Protein AF-A0A956TT71-F1 (afdb_monomer_lite)

pLDDT: mean 79.22, std 19.05, range [25.7, 98.44]

Foldseek 3Di:
DVVVVVVVVVVLVVVVVPPPPPPVPDPPPVDDPPPLQQDDEEEAADDDAPDVPVVVQVVVLVVQLVVCLLVVPLPSNLLQADQFAWEAAPLQRDIFTGSVRVSVVSVVVCCQQPPPHQKHFRYKYWYHWYWDDDDQKIKIWTKMWTWIDGPDIFIKIKTKIWMWGQDPVRRIHTRYIYIHIDTPPDDPQLSLCPLLVVLLVLLVVLLVLLVVQVVPDLPRQLVSLLVNLVSQLVSLVSNLVSCVGNADVQLNVLSVVLNVLSVVSNVCSVVRPDDSVNVVVSSVVNNVSSVSSNVSSVVSSVVSVD

Sequence (306 aa):
MAKDICKNLALALSILALSPWISPGPVQAAGDKTENTREPLSINTTEPYSDPKTSGEIVEVLKKMTEAIFEHDLDTLADYIDDHCTAVNARTGRVISGKAGVLDHLRTRYSRYSETGSRPLIGYEIDHPFVNIKDNQAVATYVANARIGGERPYTMSSRITEIFSREKDGQWKSIHYRCNWQDSGSPKGKEASEPLQDALQTLDLMALSLRAVERENRDPRPDVLVVLAGQLKAQQKLLARDLQFGAPESAKESTAGLAVLIDELEKSASSKTLSSEQVRTLTGKIRAALDRIVDNCKAATQSAGR

Structure (mmCIF, N/CA/C/O backbone):
data_AF-A0A956TT71-F1
#
_entry.id   AF-A0A956TT71-F1
#
loop_
_atom_site.group_PDB
_atom_site.id
_atom_site.type_symbol
_atom_site.label_atom_id
_atom_site.label_alt_id
_atom_site.label_comp_id
_atom_site.label_asym_id
_atom_site.label_entity_id
_atom_site.label_seq_id
_atom_site.pdbx_PDB_ins_code
_atom_site.Cartn_x
_atom_site.Cartn_y
_atom_site.Cartn_z
_atom_site.occupancy
_atom_site.B_iso_or_equiv
_atom_site.auth_seq_id
_atom_site.auth_comp_id
_atom_site.auth_asym_id
_atom_site.auth_atom_id
_atom_site.pdbx_PDB_model_num
ATOM 1 N N . MET A 1 1 ? 30.659 -27.404 -14.972 1.00 44.84 1 MET A N 1
ATOM 2 C CA . MET A 1 1 ? 29.449 -26.836 -15.604 1.00 44.84 1 MET A CA 1
ATOM 3 C C . MET A 1 1 ? 28.410 -26.345 -14.588 1.00 44.84 1 MET A C 1
ATOM 5 O O . MET A 1 1 ? 28.106 -25.166 -14.620 1.00 44.84 1 MET A O 1
ATOM 9 N N . ALA A 1 2 ? 27.928 -27.149 -13.626 1.00 32.50 2 ALA A N 1
ATOM 10 C CA . ALA A 1 2 ? 26.989 -26.661 -12.590 1.00 32.50 2 ALA A CA 1
ATOM 11 C C . ALA A 1 2 ? 27.605 -25.666 -11.572 1.00 32.50 2 ALA A C 1
ATOM 13 O O . ALA A 1 2 ? 26.924 -24.764 -11.096 1.00 32.50 2 ALA A O 1
ATOM 14 N N . LYS A 1 3 ? 28.912 -25.771 -11.281 1.00 33.38 3 LYS A N 1
ATOM 15 C CA . LYS A 1 3 ? 29.623 -24.854 -10.363 1.00 33.38 3 LYS A CA 1
ATOM 16 C C . LYS A 1 3 ? 29.862 -23.443 -10.931 1.00 33.38 3 LYS A C 1
ATOM 18 O O . LYS A 1 3 ? 30.073 -22.521 -10.149 1.00 33.38 3 LYS A O 1
ATOM 23 N N . ASP A 1 4 ? 29.775 -23.260 -12.250 1.00 37.03 4 ASP A N 1
ATOM 24 C CA . ASP A 1 4 ? 29.978 -21.955 -12.902 1.00 37.03 4 ASP A CA 1
ATOM 25 C C . ASP A 1 4 ? 28.671 -21.156 -13.031 1.00 37.03 4 ASP A C 1
ATOM 27 O O . ASP A 1 4 ? 28.690 -19.929 -13.094 1.00 37.03 4 ASP A O 1
ATOM 31 N N . ILE A 1 5 ? 27.519 -21.835 -12.983 1.00 38.00 5 ILE A N 1
ATOM 32 C CA . ILE A 1 5 ? 26.194 -21.197 -12.991 1.00 38.00 5 ILE A CA 1
ATOM 33 C C . ILE A 1 5 ? 25.927 -20.515 -11.640 1.00 38.00 5 ILE A C 1
ATOM 35 O O . ILE A 1 5 ? 25.508 -19.361 -11.613 1.00 38.00 5 ILE A O 1
ATOM 39 N N . CYS A 1 6 ? 26.275 -21.157 -10.517 1.00 31.75 6 CYS A N 1
ATOM 40 C CA . CYS A 1 6 ? 26.100 -20.559 -9.186 1.00 31.75 6 CYS A CA 1
ATOM 41 C C . CYS A 1 6 ? 27.022 -19.353 -8.934 1.00 31.75 6 CYS A C 1
ATOM 43 O O . CYS A 1 6 ? 26.623 -18.418 -8.245 1.00 31.75 6 CYS A O 1
ATOM 45 N N . LYS A 1 7 ? 28.227 -19.327 -9.523 1.00 35.94 7 LYS A N 1
ATOM 46 C CA . LYS A 1 7 ? 29.133 -18.167 -9.431 1.00 35.94 7 LYS A CA 1
ATOM 47 C C . LYS A 1 7 ? 28.625 -16.967 -10.235 1.00 35.94 7 LYS A C 1
ATOM 49 O O . LYS A 1 7 ? 28.762 -15.840 -9.778 1.00 35.94 7 LYS A O 1
ATOM 54 N N . ASN A 1 8 ? 27.986 -17.201 -11.382 1.00 36.03 8 ASN A N 1
ATOM 55 C CA . ASN A 1 8 ? 27.414 -16.134 -12.208 1.00 36.03 8 ASN A CA 1
ATOM 56 C C . ASN A 1 8 ? 26.093 -15.579 -11.655 1.00 36.03 8 ASN A C 1
ATOM 58 O O . ASN A 1 8 ? 25.864 -14.375 -11.767 1.00 36.03 8 ASN A O 1
ATOM 62 N N . LEU A 1 9 ? 25.281 -16.418 -10.998 1.00 34.78 9 LEU A N 1
ATOM 63 C CA . LEU A 1 9 ? 24.064 -15.987 -10.301 1.00 34.78 9 LEU A CA 1
ATOM 64 C C . LEU A 1 9 ? 24.394 -15.158 -9.048 1.00 34.78 9 LEU A C 1
ATOM 66 O O . LEU A 1 9 ? 23.772 -14.128 -8.810 1.00 34.78 9 LEU A O 1
ATOM 70 N N . ALA A 1 10 ? 25.418 -15.564 -8.288 1.00 32.94 10 ALA A N 1
ATOM 71 C CA . ALA A 1 10 ? 25.932 -14.790 -7.159 1.00 32.94 10 ALA A CA 1
ATOM 72 C C . ALA A 1 10 ? 26.567 -13.464 -7.612 1.00 32.94 10 ALA A C 1
ATOM 74 O O . ALA A 1 10 ? 26.415 -12.465 -6.919 1.00 32.94 10 ALA A O 1
ATOM 75 N N . LEU A 1 11 ? 27.198 -13.419 -8.795 1.00 32.16 11 LEU A N 1
ATOM 76 C CA . LEU A 1 11 ? 27.730 -12.179 -9.368 1.00 32.16 11 LEU A CA 1
ATOM 77 C C . LEU A 1 11 ? 26.605 -11.223 -9.816 1.00 32.16 11 LEU A C 1
ATOM 79 O O . LEU A 1 11 ? 26.655 -10.037 -9.502 1.00 32.16 11 LEU A O 1
ATOM 83 N N . ALA A 1 12 ? 25.553 -11.734 -10.469 1.00 33.75 12 ALA A N 1
ATOM 84 C CA . ALA A 1 12 ? 24.382 -10.945 -10.875 1.00 33.75 12 ALA A CA 1
ATOM 85 C C . ALA A 1 12 ? 23.580 -10.413 -9.671 1.00 33.75 12 ALA A C 1
ATOM 87 O O . ALA A 1 12 ? 23.142 -9.265 -9.674 1.00 33.75 12 ALA A O 1
ATOM 88 N N . LEU A 1 13 ? 23.449 -11.216 -8.610 1.00 33.22 13 LEU A N 1
ATOM 89 C CA . LEU A 1 13 ? 22.840 -10.791 -7.347 1.00 33.22 13 LEU A CA 1
ATOM 90 C C . LEU A 1 13 ? 23.752 -9.846 -6.550 1.00 33.22 13 LEU A C 1
ATOM 92 O O . LEU A 1 13 ? 23.251 -8.947 -5.885 1.00 33.22 13 LEU A O 1
ATOM 96 N N . SER A 1 14 ? 25.079 -9.974 -6.662 1.00 30.17 14 SER A N 1
ATOM 97 C CA . SER A 1 14 ? 26.020 -9.034 -6.041 1.00 30.17 14 SER A CA 1
ATOM 98 C C . SER A 1 14 ? 26.080 -7.679 -6.749 1.00 30.17 14 SER A C 1
ATOM 100 O O . SER A 1 14 ? 26.333 -6.691 -6.082 1.00 30.17 14 SER A O 1
ATOM 102 N N . ILE A 1 15 ? 25.759 -7.577 -8.044 1.00 34.22 15 ILE A N 1
ATOM 103 C CA . ILE A 1 15 ? 25.597 -6.275 -8.725 1.00 34.22 15 ILE A CA 1
ATOM 104 C C . ILE A 1 15 ? 24.319 -5.560 -8.235 1.00 34.22 15 ILE A C 1
ATOM 106 O O . ILE A 1 15 ? 24.296 -4.336 -8.115 1.00 34.22 15 ILE A O 1
ATOM 110 N N . LEU A 1 16 ? 23.296 -6.319 -7.823 1.00 36.84 16 LEU A N 1
ATOM 111 C CA . LEU A 1 16 ? 22.084 -5.789 -7.182 1.00 36.84 16 LEU A CA 1
ATOM 112 C C . LEU A 1 16 ? 22.241 -5.530 -5.668 1.00 36.84 16 LEU A C 1
ATOM 114 O O . LEU A 1 16 ? 21.478 -4.747 -5.113 1.00 36.84 16 LEU A O 1
ATOM 118 N N . ALA A 1 17 ? 23.232 -6.141 -5.008 1.00 30.48 17 ALA A N 1
ATOM 119 C CA . ALA A 1 17 ? 23.528 -5.954 -3.579 1.00 30.48 17 ALA A CA 1
ATOM 120 C C . ALA A 1 17 ? 24.776 -5.085 -3.294 1.00 30.48 17 ALA A C 1
ATOM 122 O O . ALA A 1 17 ? 25.020 -4.722 -2.148 1.00 30.48 17 ALA A O 1
ATOM 123 N N . LEU A 1 18 ? 25.558 -4.741 -4.323 1.00 25.70 18 LEU A N 1
ATOM 124 C CA . LEU A 1 18 ? 26.738 -3.864 -4.279 1.00 25.70 18 LEU A CA 1
ATOM 125 C C . LEU A 1 18 ? 26.689 -2.796 -5.377 1.00 25.70 18 LEU A C 1
ATOM 127 O O . LEU A 1 18 ? 27.724 -2.289 -5.803 1.00 25.70 18 LEU A O 1
ATOM 131 N N . SER A 1 19 ? 25.490 -2.406 -5.801 1.00 26.16 19 SER A N 1
ATOM 132 C CA . SER A 1 19 ? 25.296 -0.997 -6.107 1.00 26.16 19 SER A CA 1
ATOM 133 C C . SER A 1 19 ? 25.311 -0.300 -4.746 1.00 26.16 19 SER A C 1
ATOM 135 O O . SER A 1 19 ? 24.294 -0.359 -4.046 1.00 26.16 19 SER A O 1
ATOM 137 N N . PRO A 1 20 ? 26.417 0.336 -4.298 1.00 28.95 20 PRO A N 1
ATOM 138 C CA . PRO A 1 20 ? 26.216 1.414 -3.357 1.00 28.95 20 PRO A 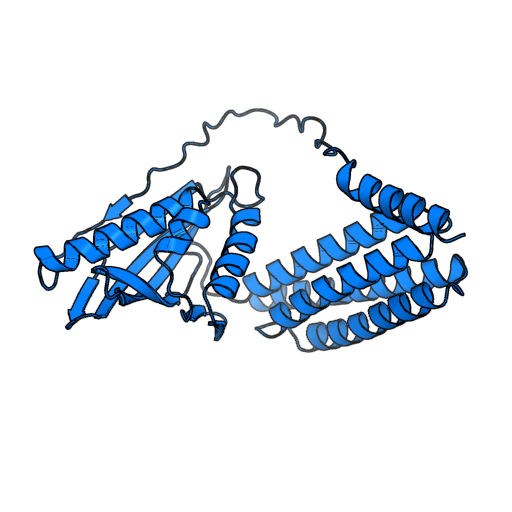CA 1
ATOM 139 C C . PRO A 1 20 ? 25.191 2.306 -4.043 1.00 28.95 20 PRO A C 1
ATOM 141 O O . PRO A 1 20 ? 25.265 2.537 -5.252 1.00 28.95 20 PRO A O 1
ATOM 144 N N . TRP A 1 21 ? 24.207 2.759 -3.284 1.00 34.84 21 TRP A N 1
ATOM 145 C CA . TRP A 1 21 ? 23.985 4.187 -3.213 1.00 34.84 21 TRP A CA 1
ATOM 146 C C . TRP A 1 21 ? 24.897 4.936 -4.194 1.00 34.84 21 TRP A C 1
ATOM 148 O O . TRP A 1 21 ? 26.018 5.325 -3.858 1.00 34.84 21 TRP A O 1
ATOM 158 N N . ILE A 1 22 ? 24.406 5.158 -5.417 1.00 31.33 22 ILE A N 1
ATOM 159 C CA . ILE A 1 22 ? 24.659 6.440 -6.042 1.00 31.33 22 ILE A CA 1
ATOM 160 C C . ILE A 1 22 ? 23.962 7.370 -5.068 1.00 31.33 22 ILE A C 1
ATOM 162 O O . ILE A 1 22 ? 22.773 7.655 -5.181 1.00 31.33 22 ILE A O 1
ATOM 166 N N . SER A 1 23 ? 24.711 7.719 -4.021 1.00 30.19 23 SER A N 1
ATOM 167 C CA . SER A 1 23 ? 24.536 8.949 -3.303 1.00 30.19 23 SER A CA 1
ATOM 168 C C . SER A 1 23 ? 24.331 9.945 -4.432 1.00 30.19 23 SER A C 1
ATOM 170 O O . SER A 1 23 ? 25.219 10.043 -5.294 1.00 30.19 23 SER A O 1
ATOM 172 N N . PRO A 1 24 ? 23.157 10.587 -4.550 1.00 36.16 24 PRO A N 1
ATOM 173 C CA . PRO A 1 24 ? 23.127 11.810 -5.310 1.00 36.16 24 PRO A CA 1
ATOM 174 C C . PRO A 1 24 ? 24.261 12.618 -4.688 1.00 36.16 24 PRO A C 1
ATOM 176 O O . PRO A 1 24 ? 24.195 12.958 -3.505 1.00 36.16 24 PRO A O 1
ATOM 179 N N . GLY A 1 25 ? 25.365 12.785 -5.433 1.00 31.03 25 GLY A N 1
ATOM 180 C CA . GLY A 1 25 ? 26.464 13.641 -5.004 1.00 31.03 25 GLY A CA 1
ATOM 181 C C . GLY A 1 25 ? 25.821 14.921 -4.500 1.00 31.03 25 GLY A C 1
ATOM 182 O O . GLY A 1 25 ? 24.814 15.303 -5.102 1.00 31.03 25 GLY A O 1
ATOM 183 N N . PRO A 1 26 ? 26.296 15.478 -3.370 1.00 32.62 26 PRO A N 1
ATOM 184 C CA . PRO A 1 26 ? 25.540 16.432 -2.575 1.00 32.62 26 PRO A CA 1
ATOM 185 C C . PRO A 1 26 ? 24.845 17.388 -3.524 1.00 32.62 26 PRO A C 1
ATOM 187 O O . PRO A 1 26 ? 25.502 18.180 -4.203 1.00 32.62 26 PRO A O 1
ATOM 190 N N . VAL A 1 27 ? 23.519 17.252 -3.630 1.00 35.81 27 VAL A N 1
ATOM 191 C CA . VAL A 1 27 ? 22.723 18.353 -4.131 1.00 35.81 27 VAL A CA 1
ATOM 192 C C . VAL A 1 27 ? 23.094 19.425 -3.135 1.00 35.81 27 VAL A C 1
ATOM 194 O O . VAL A 1 27 ? 22.790 19.304 -1.947 1.00 35.81 27 VAL A O 1
ATOM 197 N N . GLN A 1 28 ? 23.890 20.394 -3.579 1.00 33.62 28 GLN A N 1
ATOM 198 C CA . GLN A 1 28 ? 23.978 21.657 -2.891 1.00 33.62 28 GLN A CA 1
ATOM 199 C C . GLN A 1 28 ? 22.539 22.157 -2.888 1.00 33.62 28 GLN A C 1
ATOM 201 O O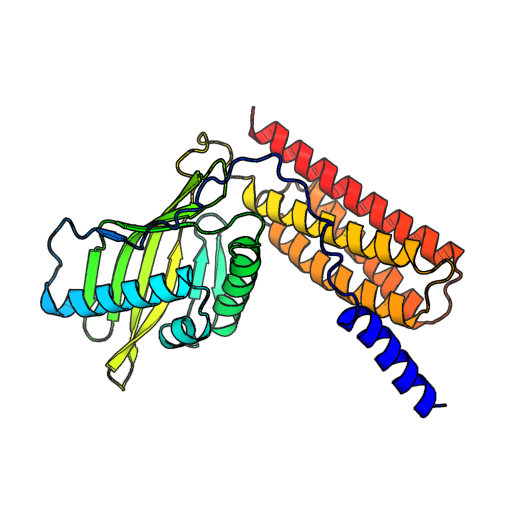 . GLN A 1 28 ? 22.078 22.782 -3.839 1.00 33.62 28 GLN A O 1
ATOM 206 N N . ALA A 1 29 ? 21.813 21.777 -1.837 1.00 41.78 29 ALA A N 1
ATOM 207 C CA . ALA A 1 29 ? 20.703 22.523 -1.319 1.00 41.78 29 ALA A CA 1
ATOM 208 C C . ALA A 1 29 ? 21.314 23.893 -1.057 1.00 41.78 29 ALA A C 1
ATOM 210 O O . ALA A 1 29 ? 22.016 24.109 -0.065 1.00 41.78 29 ALA A O 1
ATOM 211 N N . ALA A 1 30 ? 21.189 24.764 -2.059 1.00 36.62 30 ALA A N 1
ATOM 212 C CA . ALA A 1 30 ? 21.367 26.183 -1.876 1.00 36.62 30 ALA A CA 1
ATOM 213 C C . ALA A 1 30 ? 20.497 26.524 -0.669 1.00 36.62 30 ALA A C 1
ATOM 215 O O . ALA A 1 30 ? 19.308 26.209 -0.653 1.00 36.62 30 ALA A O 1
ATOM 216 N N . GLY A 1 31 ? 21.172 26.966 0.387 1.00 44.31 31 GLY A N 1
ATOM 217 C CA . GLY A 1 31 ? 20.663 26.890 1.739 1.00 44.31 31 GLY A CA 1
ATOM 218 C C . GLY A 1 31 ? 19.310 27.561 1.909 1.00 44.31 31 GLY A C 1
ATOM 219 O O . GLY A 1 31 ? 19.113 28.696 1.499 1.00 44.31 31 GLY A O 1
ATOM 220 N N . ASP A 1 32 ? 18.442 26.869 2.628 1.00 37.31 32 ASP A N 1
ATOM 221 C CA . ASP A 1 32 ? 18.068 27.344 3.948 1.00 37.31 32 ASP A CA 1
ATOM 222 C C . ASP A 1 32 ? 17.857 26.125 4.844 1.00 37.31 32 ASP A C 1
ATOM 224 O O . ASP A 1 32 ? 17.139 25.192 4.486 1.00 37.31 32 ASP A O 1
ATOM 228 N N . LYS A 1 33 ? 18.526 26.090 6.001 1.00 42.66 33 LYS A N 1
ATOM 229 C CA . LYS A 1 33 ? 18.248 25.094 7.041 1.00 42.66 33 LYS A CA 1
ATOM 230 C C . LYS A 1 33 ? 16.902 25.455 7.664 1.00 42.66 33 LYS A C 1
ATOM 232 O O . LYS A 1 33 ? 16.853 26.019 8.751 1.00 42.66 33 LYS A O 1
ATOM 237 N N . THR A 1 34 ? 15.814 25.161 6.965 1.00 47.62 34 THR A N 1
ATOM 238 C CA . THR A 1 34 ? 14.520 25.030 7.621 1.00 47.62 34 THR A CA 1
ATOM 239 C C . THR A 1 34 ? 14.616 23.772 8.467 1.00 47.62 34 THR A C 1
ATOM 241 O O . THR A 1 34 ? 14.725 22.655 7.965 1.00 47.62 34 THR A O 1
ATOM 244 N N . GLU A 1 35 ? 14.721 23.980 9.775 1.00 52.00 35 GLU A N 1
ATOM 245 C CA . GLU A 1 35 ? 14.570 22.946 10.784 1.00 52.00 35 GLU A CA 1
ATOM 246 C C . GLU A 1 35 ? 13.284 22.182 10.449 1.00 52.00 35 GLU A C 1
ATOM 248 O O . GLU A 1 35 ? 12.191 22.745 10.455 1.00 52.00 35 GLU A O 1
ATOM 253 N N . ASN A 1 36 ? 13.433 20.930 10.014 1.00 54.16 36 ASN A N 1
ATOM 254 C CA . ASN A 1 36 ? 12.325 20.078 9.605 1.00 54.16 36 ASN A CA 1
ATOM 255 C C . ASN A 1 36 ? 11.637 19.611 10.897 1.00 54.16 36 ASN A C 1
ATOM 257 O O . ASN A 1 36 ? 11.870 18.506 11.384 1.00 54.16 36 ASN A O 1
ATOM 261 N N . THR A 1 37 ? 10.906 20.519 11.544 1.00 65.81 37 THR A N 1
ATOM 262 C CA . THR A 1 37 ? 10.262 20.271 12.831 1.00 65.81 37 THR A CA 1
ATOM 263 C C . THR A 1 37 ? 9.117 19.291 12.599 1.00 65.81 37 THR A C 1
ATOM 265 O O . THR A 1 37 ? 8.040 19.680 12.153 1.00 65.81 37 THR A O 1
ATOM 268 N N . ARG A 1 38 ? 9.365 18.001 12.861 1.00 75.81 38 ARG A N 1
ATOM 269 C CA . ARG A 1 38 ? 8.302 16.997 12.988 1.00 75.81 38 ARG A CA 1
ATOM 270 C C . ARG A 1 38 ? 7.311 17.501 14.036 1.00 75.81 38 ARG A C 1
ATOM 272 O O . ARG A 1 38 ? 7.699 17.778 15.171 1.00 75.81 38 ARG A O 1
ATOM 279 N N . GLU A 1 39 ? 6.054 17.664 13.639 1.00 78.12 39 GLU A N 1
ATOM 280 C CA . GLU A 1 39 ? 4.998 18.037 14.572 1.00 78.12 39 GLU A CA 1
ATOM 281 C C . GLU A 1 39 ? 4.623 16.806 15.403 1.00 78.12 39 GLU A C 1
ATOM 283 O O . GLU A 1 39 ? 4.540 15.699 14.860 1.00 78.12 39 GLU A O 1
ATOM 288 N N . PRO A 1 40 ? 4.436 16.965 16.723 1.00 73.00 40 PRO A N 1
ATOM 289 C CA . PRO A 1 40 ? 4.091 15.848 17.584 1.00 73.00 40 PRO A CA 1
ATOM 290 C C . PRO A 1 40 ? 2.708 15.300 17.226 1.00 73.00 40 PRO A C 1
ATOM 292 O O . PRO A 1 40 ? 1.805 16.044 16.846 1.00 73.00 40 PRO A O 1
ATOM 295 N N . LEU A 1 41 ? 2.541 13.992 17.406 1.00 81.50 41 LEU A N 1
ATOM 296 C CA . LEU A 1 41 ? 1.242 13.329 17.346 1.00 81.50 41 LEU A CA 1
ATOM 297 C C . LEU A 1 41 ? 0.257 13.969 18.330 1.00 81.50 41 LEU A C 1
ATOM 299 O O . LEU A 1 41 ? 0.557 14.098 19.520 1.00 81.50 41 LEU A O 1
ATOM 303 N N . SER A 1 42 ? -0.933 14.316 17.845 1.00 83.56 42 SER A N 1
ATOM 304 C CA . SER A 1 42 ? -2.033 14.834 18.662 1.00 83.56 42 SER A CA 1
ATOM 305 C C . SER A 1 42 ? -3.281 13.962 18.524 1.00 83.56 42 SER A C 1
ATOM 307 O O . SER A 1 42 ? -3.603 13.436 17.458 1.00 83.56 42 SER A O 1
ATOM 309 N N . ILE A 1 43 ? -4.000 13.793 19.634 1.00 81.69 43 ILE A N 1
ATOM 310 C CA . ILE A 1 43 ? -5.339 13.197 19.645 1.00 81.69 43 ILE A CA 1
ATOM 311 C C . ILE A 1 43 ? -6.260 14.176 20.363 1.00 81.69 43 ILE A C 1
ATOM 313 O O . ILE A 1 43 ? -6.179 14.340 21.582 1.00 81.69 43 ILE A O 1
ATOM 317 N N . ASN A 1 44 ? -7.134 14.831 19.604 1.00 79.31 44 ASN A N 1
ATOM 318 C CA . ASN A 1 44 ? -8.053 15.837 20.114 1.00 79.31 44 ASN A CA 1
ATOM 319 C C . ASN A 1 44 ? -9.380 15.193 20.511 1.00 79.31 44 ASN A C 1
ATOM 321 O O . ASN A 1 44 ? -10.158 14.720 19.679 1.00 79.31 44 ASN A O 1
ATOM 325 N N . THR A 1 45 ? -9.657 15.213 21.812 1.00 72.88 45 THR A N 1
ATOM 326 C CA . THR A 1 45 ? -10.843 14.597 22.417 1.00 72.88 45 THR A CA 1
ATOM 327 C C . THR A 1 45 ? -11.744 15.701 22.970 1.00 72.88 45 THR A C 1
ATOM 329 O O . THR A 1 45 ? -11.588 16.161 24.094 1.00 72.88 45 THR A O 1
ATOM 332 N N . THR A 1 46 ? -12.648 16.220 22.138 1.00 58.66 46 THR A N 1
ATOM 333 C CA . THR A 1 46 ? -13.457 17.415 22.462 1.00 58.66 46 THR A CA 1
ATOM 334 C C . THR A 1 46 ? -14.888 17.116 22.919 1.00 58.66 46 THR A C 1
ATOM 336 O O . THR A 1 46 ? -15.545 18.031 23.406 1.00 58.66 46 THR A O 1
ATOM 339 N N . GLU A 1 47 ? -15.373 15.868 22.852 1.00 57.03 47 GLU A N 1
ATOM 340 C CA . GLU A 1 47 ? -16.734 15.497 23.283 1.00 57.03 47 GLU A CA 1
ATOM 341 C C . GLU A 1 47 ? -16.786 14.157 24.045 1.00 57.03 47 GLU A C 1
ATOM 343 O O . GLU A 1 47 ? -15.943 13.285 23.817 1.00 57.03 47 GLU A O 1
ATOM 348 N N . PRO A 1 48 ? -17.737 13.989 24.989 1.00 50.34 48 PRO A N 1
ATOM 349 C CA . PRO A 1 48 ? -17.710 12.894 25.947 1.00 50.34 48 PRO A CA 1
ATOM 350 C C . PRO A 1 48 ? -18.082 11.558 25.300 1.00 50.34 48 PRO A C 1
ATOM 352 O O . PRO A 1 48 ? -19.126 11.399 24.671 1.00 50.34 48 PRO A O 1
ATOM 355 N N . TYR A 1 49 ? -17.200 10.590 25.520 1.00 59.31 49 TYR A N 1
ATOM 356 C CA . TYR A 1 49 ? -17.354 9.172 25.230 1.00 59.31 49 TYR A CA 1
ATOM 357 C C . TYR A 1 49 ? -18.715 8.597 25.654 1.00 59.31 49 TYR A C 1
ATOM 359 O O . TYR A 1 49 ? -19.304 9.037 26.641 1.00 59.31 49 TYR A O 1
ATOM 367 N N . SER A 1 50 ? -19.161 7.535 24.972 1.00 58.22 50 SER A N 1
ATOM 368 C CA . SER A 1 50 ? -20.326 6.731 25.384 1.00 58.22 50 SER A CA 1
ATOM 369 C C . SER A 1 50 ? -20.175 6.163 26.812 1.00 58.22 50 SER A C 1
ATOM 371 O O . SER A 1 50 ? -21.163 6.044 27.532 1.00 58.22 50 SER A O 1
ATOM 373 N N . ASP A 1 51 ? -18.930 5.911 27.238 1.00 69.00 51 ASP A N 1
ATOM 374 C CA . ASP A 1 51 ? -18.476 5.707 28.623 1.00 69.00 51 ASP A CA 1
ATOM 375 C C . ASP A 1 51 ? -16.965 6.044 28.709 1.00 69.00 51 ASP A C 1
ATOM 377 O O . ASP A 1 51 ? -16.168 5.406 28.009 1.00 69.00 51 ASP A O 1
ATOM 381 N N . PRO A 1 52 ? -16.534 7.020 29.539 1.00 67.88 52 PRO A N 1
ATOM 382 C CA . PRO A 1 52 ? -15.134 7.439 29.642 1.00 67.88 52 PRO A CA 1
ATOM 383 C C . PRO A 1 52 ? -14.147 6.330 30.025 1.00 67.88 52 PRO A C 1
ATOM 385 O O . PRO A 1 52 ? -12.983 6.408 29.636 1.00 67.88 52 PRO A O 1
ATOM 388 N N . LYS A 1 53 ? -14.568 5.310 30.789 1.00 70.56 53 LYS A N 1
ATOM 389 C CA . LYS A 1 53 ? -13.647 4.252 31.242 1.00 70.56 53 LYS A CA 1
ATOM 390 C C . LYS A 1 53 ? -13.351 3.240 30.144 1.00 70.56 53 LYS A C 1
ATOM 392 O O . LYS A 1 53 ? -12.191 2.956 29.875 1.00 70.56 53 LYS A O 1
ATOM 397 N N . THR A 1 54 ? -14.390 2.700 29.516 1.00 72.62 54 THR A N 1
ATOM 398 C CA . THR A 1 54 ? -14.244 1.663 28.486 1.00 72.62 54 THR A CA 1
ATOM 399 C C . THR A 1 54 ? -13.779 2.241 27.152 1.00 72.62 54 THR A C 1
ATOM 401 O O . THR A 1 54 ? -12.938 1.642 26.487 1.00 72.62 54 THR A O 1
ATOM 404 N N . SER A 1 55 ? -14.225 3.446 26.789 1.00 84.88 55 SER A N 1
ATOM 405 C CA . SER A 1 55 ? -13.762 4.105 25.559 1.00 84.88 55 SER A CA 1
ATOM 406 C C . SER A 1 55 ? -12.281 4.490 25.615 1.00 84.88 55 SER A C 1
ATOM 408 O O . SER A 1 55 ? -11.622 4.513 24.576 1.00 84.88 55 SER A O 1
ATOM 410 N N . GLY A 1 56 ? -11.741 4.729 26.818 1.00 88.44 56 GLY A N 1
ATOM 411 C CA . GLY A 1 56 ? -10.325 5.032 27.026 1.00 88.44 56 GLY A CA 1
ATOM 412 C C . GLY A 1 56 ? -9.391 3.922 26.537 1.00 88.44 56 GLY A C 1
ATOM 413 O O . GLY A 1 56 ? -8.355 4.222 25.956 1.00 88.44 56 GLY A O 1
ATOM 414 N N . GLU A 1 57 ? -9.776 2.647 26.670 1.00 92.75 57 GLU A N 1
ATOM 415 C CA . GLU A 1 57 ? -8.956 1.528 26.180 1.00 92.75 57 GLU A CA 1
ATOM 416 C C . GLU A 1 57 ? -8.763 1.574 24.659 1.00 92.75 57 GLU A C 1
ATOM 418 O O . GLU A 1 57 ? -7.654 1.383 24.166 1.00 92.75 57 GLU A O 1
ATOM 423 N N . ILE A 1 58 ? -9.834 1.854 23.910 1.00 94.31 58 ILE A N 1
ATOM 424 C CA . ILE A 1 58 ? -9.781 1.931 22.444 1.00 94.31 58 ILE A CA 1
ATOM 425 C C . ILE A 1 58 ? -9.021 3.176 21.993 1.00 94.31 58 ILE A C 1
ATOM 427 O O . ILE A 1 58 ? -8.264 3.105 21.031 1.00 94.31 58 ILE A O 1
ATOM 431 N N . VAL A 1 59 ? -9.170 4.303 22.694 1.00 92.69 59 VAL A N 1
ATOM 432 C CA . VAL A 1 59 ? -8.385 5.513 22.406 1.00 92.69 59 VAL A CA 1
ATOM 433 C C . VAL A 1 59 ? -6.891 5.264 22.616 1.00 92.69 59 VAL A C 1
ATOM 435 O O . VAL A 1 59 ? -6.090 5.666 21.776 1.00 92.69 59 VAL A O 1
ATOM 438 N N . GLU A 1 60 ? -6.504 4.546 23.672 1.00 93.88 60 GLU A N 1
ATOM 439 C CA . GLU A 1 60 ? -5.105 4.161 23.891 1.00 93.88 60 GLU A CA 1
ATOM 440 C C . GLU A 1 60 ? -4.588 3.203 22.807 1.00 93.88 60 GLU A C 1
ATOM 442 O O . GLU A 1 60 ? -3.452 3.338 22.354 1.00 93.88 60 GLU A O 1
ATOM 447 N N . VAL A 1 61 ? -5.415 2.263 22.334 1.00 95.69 61 VAL A N 1
ATOM 448 C CA . VAL A 1 61 ? -5.068 1.402 21.188 1.00 95.69 61 VAL A CA 1
ATOM 449 C C . VAL A 1 61 ? -4.857 2.238 19.926 1.00 95.69 61 VAL A C 1
ATOM 451 O O . VAL A 1 61 ? -3.820 2.105 19.278 1.00 95.69 61 VAL A O 1
ATOM 454 N N . LEU A 1 62 ? -5.785 3.148 19.611 1.00 95.12 62 LEU A N 1
ATOM 455 C CA . LEU A 1 62 ? -5.663 4.064 18.474 1.00 95.12 62 LEU A CA 1
ATOM 456 C C . LEU A 1 62 ? -4.389 4.904 18.570 1.00 95.12 62 LEU A C 1
ATOM 458 O O . LEU A 1 62 ? -3.692 5.065 17.570 1.00 95.12 62 LEU A O 1
ATOM 462 N N . LYS A 1 63 ? -4.043 5.393 19.764 1.00 94.31 63 LYS A N 1
ATOM 463 C CA . LYS A 1 63 ? -2.811 6.146 20.003 1.00 94.31 63 LYS A CA 1
ATOM 464 C C . LYS A 1 63 ? -1.569 5.335 19.658 1.00 94.31 63 LYS A C 1
ATOM 466 O O . LYS A 1 63 ? -0.769 5.788 18.846 1.00 94.31 63 LYS A O 1
ATOM 471 N N . LYS A 1 64 ? -1.453 4.117 20.188 1.00 95.75 64 LYS A N 1
ATOM 472 C CA . LYS A 1 64 ? -0.307 3.235 19.917 1.00 95.75 64 LYS A CA 1
ATOM 473 C C . LYS A 1 64 ? -0.207 2.834 18.450 1.00 95.75 64 LYS A C 1
ATOM 475 O O . LYS A 1 64 ? 0.883 2.833 17.888 1.00 95.75 64 LYS A O 1
ATOM 480 N N . MET A 1 65 ? -1.336 2.528 17.810 1.00 95.56 65 MET A N 1
ATOM 481 C CA . MET A 1 65 ? -1.364 2.247 16.372 1.00 95.56 65 MET A CA 1
ATOM 482 C C . MET A 1 65 ? -0.891 3.457 15.564 1.00 95.56 65 MET A C 1
ATOM 484 O O . MET A 1 65 ? -0.137 3.306 14.608 1.00 95.56 65 MET A O 1
ATOM 488 N N . THR A 1 66 ? -1.306 4.659 15.956 1.00 92.50 66 THR A N 1
ATOM 489 C CA . THR A 1 66 ? -0.939 5.895 15.262 1.00 92.50 66 THR A CA 1
ATOM 490 C C . THR A 1 66 ? 0.535 6.247 15.456 1.00 92.50 66 THR A C 1
ATOM 492 O O . THR A 1 66 ? 1.202 6.596 14.487 1.00 92.50 66 THR A O 1
ATOM 495 N N . GLU A 1 67 ? 1.062 6.089 16.671 1.00 92.88 67 GLU A N 1
ATOM 496 C CA . GLU A 1 67 ? 2.496 6.196 16.969 1.00 92.88 67 GLU A CA 1
ATOM 497 C C . GLU A 1 67 ? 3.306 5.216 16.112 1.00 92.88 67 GLU A C 1
ATOM 499 O O . GLU A 1 67 ? 4.231 5.626 15.414 1.00 92.88 67 GLU A O 1
ATOM 504 N N . ALA A 1 68 ? 2.900 3.944 16.062 1.00 93.88 68 ALA A N 1
ATOM 505 C CA . ALA A 1 68 ? 3.553 2.936 15.228 1.00 93.88 68 ALA A CA 1
ATOM 506 C C . ALA A 1 68 ? 3.491 3.283 13.727 1.00 93.88 68 ALA A C 1
ATOM 508 O O . ALA A 1 68 ? 4.447 3.047 12.987 1.00 93.88 68 ALA A O 1
ATOM 509 N N . ILE A 1 69 ? 2.392 3.889 13.263 1.00 90.94 69 ILE A N 1
ATOM 510 C CA . ILE A 1 69 ? 2.281 4.379 11.884 1.00 90.94 69 ILE A CA 1
ATOM 511 C C . ILE A 1 69 ? 3.260 5.520 11.611 1.00 90.94 69 ILE A C 1
ATOM 513 O O . ILE A 1 69 ? 3.950 5.502 10.592 1.00 90.94 69 ILE A O 1
ATOM 517 N N . PHE A 1 70 ? 3.324 6.495 12.512 1.00 89.06 70 PHE A N 1
ATOM 518 C CA . PHE A 1 70 ? 4.170 7.676 12.376 1.00 89.06 70 PHE A CA 1
ATOM 519 C C . PHE A 1 70 ? 5.670 7.348 12.428 1.00 89.06 70 PHE A C 1
ATOM 521 O O . PHE A 1 70 ? 6.458 7.923 11.675 1.00 89.06 70 PHE A O 1
ATOM 528 N N . GLU A 1 71 ? 6.051 6.383 13.266 1.00 91.00 71 GLU A N 1
ATOM 529 C CA . GLU A 1 71 ? 7.432 5.902 13.405 1.00 91.00 71 GLU A CA 1
ATOM 530 C C . GLU A 1 71 ? 7.807 4.809 12.394 1.00 91.00 71 GLU A C 1
ATOM 532 O O . GLU A 1 71 ? 8.931 4.311 12.388 1.00 91.00 71 GLU A O 1
ATOM 537 N N . HIS A 1 72 ? 6.882 4.440 11.505 1.00 90.31 72 HIS A N 1
ATOM 538 C CA . HIS A 1 72 ? 7.045 3.350 10.543 1.00 90.31 72 HIS A CA 1
ATOM 539 C C . HIS A 1 72 ? 7.356 1.976 11.177 1.00 90.31 72 HIS A C 1
ATOM 541 O O . HIS A 1 72 ? 7.937 1.102 10.527 1.00 90.31 72 HIS A O 1
ATOM 547 N N . ASP A 1 73 ? 6.920 1.759 12.417 1.00 94.81 73 ASP A N 1
ATOM 548 C CA . ASP A 1 73 ? 7.097 0.521 13.174 1.00 94.81 73 ASP A CA 1
ATOM 549 C C . ASP A 1 73 ? 5.979 -0.482 12.845 1.00 94.81 73 ASP A C 1
ATOM 551 O O . ASP A 1 73 ? 4.926 -0.552 13.486 1.00 94.81 73 ASP A O 1
ATOM 555 N N . LEU A 1 74 ? 6.196 -1.258 11.780 1.00 94.06 74 LEU A N 1
ATOM 556 C CA . LEU A 1 74 ? 5.247 -2.288 11.351 1.00 94.06 74 LEU A CA 1
ATOM 557 C C . LEU A 1 74 ? 5.132 -3.452 12.336 1.00 94.06 74 LEU A C 1
ATOM 559 O O . LEU A 1 74 ? 4.102 -4.126 12.313 1.00 94.06 74 LEU A O 1
ATOM 563 N N . ASP A 1 75 ? 6.150 -3.696 13.159 1.00 96.50 75 ASP A N 1
ATOM 564 C CA . ASP A 1 75 ? 6.156 -4.816 14.095 1.00 96.50 75 ASP A CA 1
ATOM 565 C C . ASP A 1 75 ? 5.225 -4.501 15.270 1.00 96.50 75 ASP A C 1
ATOM 567 O O . ASP A 1 75 ? 4.296 -5.265 15.531 1.00 96.50 75 ASP A O 1
ATOM 571 N N . THR A 1 76 ? 5.357 -3.314 15.874 1.00 96.50 76 THR A N 1
ATOM 572 C CA . THR A 1 76 ? 4.412 -2.848 16.903 1.00 96.50 76 THR A CA 1
ATOM 573 C C . THR A 1 76 ? 2.997 -2.722 16.345 1.00 96.50 76 THR A C 1
ATOM 575 O O . THR A 1 76 ? 2.028 -3.109 16.998 1.00 96.50 76 THR A O 1
ATOM 578 N N . LEU A 1 77 ? 2.840 -2.210 15.119 1.00 96.94 77 LEU A N 1
ATOM 579 C CA . LEU A 1 77 ? 1.519 -2.100 14.502 1.00 96.94 77 LEU A CA 1
ATOM 580 C C . LEU A 1 77 ? 0.873 -3.476 14.278 1.00 96.94 77 LEU A C 1
ATOM 582 O O . LEU A 1 77 ? -0.341 -3.619 14.439 1.00 96.94 77 LEU A O 1
ATOM 586 N N . ALA A 1 78 ? 1.666 -4.491 13.922 1.00 97.81 78 ALA A N 1
ATOM 587 C CA . ALA A 1 78 ? 1.173 -5.842 13.703 1.00 97.81 78 ALA A CA 1
ATOM 588 C C . ALA A 1 78 ? 0.502 -6.419 14.958 1.00 97.81 78 ALA A C 1
ATOM 590 O O . ALA A 1 78 ? -0.479 -7.148 14.818 1.00 97.81 78 ALA A O 1
ATOM 591 N N . ASP A 1 79 ? 0.940 -6.073 16.167 1.00 97.88 79 ASP A N 1
ATOM 592 C CA . ASP A 1 79 ? 0.324 -6.572 17.405 1.00 97.88 79 ASP A CA 1
ATOM 593 C C . ASP A 1 79 ? -1.143 -6.144 17.569 1.00 97.88 79 ASP A C 1
ATOM 595 O O . ASP A 1 79 ? -1.932 -6.865 18.182 1.00 97.88 79 ASP A O 1
ATOM 599 N N . TYR A 1 80 ? -1.540 -5.025 16.956 1.00 98.12 80 TYR A N 1
ATOM 600 C CA . TYR A 1 80 ? -2.903 -4.484 17.008 1.00 98.12 80 TYR A CA 1
ATOM 601 C C . TYR A 1 80 ? -3.762 -4.850 15.793 1.00 98.12 80 TYR A C 1
ATOM 603 O O . TYR A 1 80 ? -4.902 -4.401 15.691 1.00 98.12 80 TYR A O 1
ATOM 611 N N . ILE A 1 81 ? -3.249 -5.660 14.865 1.00 98.12 81 ILE A N 1
ATOM 612 C CA . ILE A 1 81 ? -3.970 -6.073 13.656 1.00 98.12 81 ILE A CA 1
ATOM 613 C C . ILE A 1 81 ? -4.327 -7.557 13.749 1.00 98.12 81 ILE A C 1
ATOM 615 O O . ILE A 1 81 ? -3.459 -8.411 13.967 1.00 98.12 81 ILE A O 1
ATOM 619 N N . ASP A 1 82 ? -5.606 -7.862 13.541 1.00 98.44 82 ASP A N 1
ATOM 620 C CA . ASP A 1 82 ? -6.105 -9.233 13.477 1.00 98.44 82 ASP A CA 1
ATOM 621 C C . ASP A 1 82 ? -5.621 -9.964 12.213 1.00 98.44 82 ASP A C 1
ATOM 623 O O . ASP A 1 82 ? -5.507 -9.370 11.136 1.00 98.44 82 ASP A O 1
ATOM 627 N N . ASP A 1 83 ? -5.365 -11.269 12.323 1.00 98.25 83 ASP A N 1
ATOM 628 C CA . ASP A 1 83 ? -4.848 -12.086 11.217 1.00 98.25 83 ASP A CA 1
ATOM 629 C C . ASP A 1 83 ? -5.819 -12.133 10.024 1.00 98.25 83 ASP A C 1
ATOM 631 O O . ASP A 1 83 ? -5.384 -12.168 8.866 1.00 98.25 83 ASP A O 1
ATOM 635 N N . HIS A 1 84 ? -7.125 -12.047 10.294 1.00 97.81 84 HIS A N 1
ATOM 636 C CA . HIS A 1 84 ? -8.213 -12.049 9.319 1.00 97.81 84 HIS A CA 1
ATOM 637 C C . HIS A 1 84 ? -8.802 -10.655 9.062 1.00 97.81 84 HIS A C 1
ATOM 639 O O . HIS A 1 84 ? -9.906 -10.539 8.523 1.00 97.81 84 HIS A O 1
ATOM 645 N N . CYS A 1 85 ? -8.067 -9.591 9.397 1.00 98.25 85 CYS A N 1
ATOM 646 C CA . CYS A 1 85 ? -8.548 -8.227 9.225 1.00 98.25 85 CYS A CA 1
ATOM 647 C C . CYS A 1 85 ? -8.860 -7.864 7.762 1.00 98.25 85 CYS A C 1
ATOM 649 O O . CYS A 1 85 ? -8.416 -8.499 6.798 1.00 98.25 85 CYS A O 1
ATOM 651 N N . THR A 1 86 ? -9.612 -6.780 7.585 1.00 97.19 86 THR A N 1
ATOM 652 C CA . THR A 1 86 ? -9.892 -6.195 6.269 1.00 97.19 86 THR A CA 1
ATOM 653 C C . THR A 1 86 ? -9.638 -4.694 6.272 1.00 97.19 86 THR A C 1
ATOM 655 O O . THR A 1 86 ? -10.025 -3.998 7.202 1.00 97.19 86 THR A O 1
ATOM 658 N N . ALA A 1 87 ? -9.018 -4.177 5.213 1.00 96.25 87 ALA A N 1
ATOM 659 C CA . ALA A 1 87 ? -8.825 -2.748 5.001 1.00 96.25 87 ALA A CA 1
ATOM 660 C C . ALA A 1 87 ? -9.514 -2.308 3.705 1.00 96.25 87 ALA A C 1
ATOM 662 O O . ALA A 1 87 ? -9.278 -2.878 2.638 1.00 96.25 87 ALA A O 1
ATOM 663 N N . VAL A 1 88 ? -10.359 -1.284 3.791 1.00 92.56 88 VAL A N 1
ATOM 664 C CA . VAL A 1 88 ? -11.149 -0.755 2.679 1.00 92.56 88 VAL A CA 1
ATOM 665 C C . VAL A 1 88 ? -10.808 0.709 2.459 1.00 92.56 88 VAL A C 1
ATOM 667 O O . VAL A 1 88 ? -11.081 1.567 3.299 1.00 92.56 88 VAL A O 1
ATOM 670 N N . ASN A 1 89 ? -10.267 1.020 1.286 1.00 88.81 89 ASN A N 1
ATOM 671 C CA . ASN A 1 89 ? -10.181 2.396 0.825 1.00 88.81 89 ASN A CA 1
ATOM 672 C C . ASN A 1 89 ? -11.483 2.733 0.092 1.00 88.81 89 ASN A C 1
ATOM 674 O O . ASN A 1 89 ? -11.685 2.343 -1.056 1.00 88.81 89 ASN A O 1
ATOM 678 N N . ALA A 1 90 ? -12.376 3.451 0.767 1.00 85.25 90 ALA A N 1
ATOM 679 C CA . ALA A 1 90 ? -13.691 3.805 0.249 1.00 85.25 90 ALA A CA 1
ATOM 680 C C . ALA A 1 90 ? -13.628 4.658 -1.023 1.00 85.25 90 ALA A C 1
ATOM 682 O O . ALA A 1 90 ? -14.550 4.589 -1.830 1.00 85.25 90 ALA A O 1
ATOM 683 N N . ARG A 1 91 ? -12.551 5.432 -1.211 1.00 79.88 91 ARG A N 1
ATOM 684 C CA . ARG A 1 91 ? -12.356 6.257 -2.408 1.00 79.88 91 ARG A CA 1
ATOM 685 C C . ARG A 1 91 ? -12.109 5.404 -3.642 1.00 79.88 91 ARG A C 1
ATOM 687 O O . ARG A 1 91 ? -12.671 5.668 -4.696 1.00 79.88 91 ARG A O 1
ATOM 694 N N . THR A 1 92 ? -11.252 4.394 -3.519 1.00 77.88 92 THR A N 1
ATOM 695 C CA . THR A 1 92 ? -10.870 3.538 -4.650 1.00 77.88 92 THR A CA 1
ATOM 696 C C . THR A 1 92 ? -11.708 2.267 -4.743 1.00 77.88 92 THR A C 1
ATOM 698 O O . THR A 1 92 ? -11.588 1.531 -5.713 1.00 77.88 92 THR A O 1
ATOM 701 N N . GLY A 1 93 ? -12.522 1.963 -3.729 1.00 80.88 93 GLY A N 1
ATOM 702 C CA . GLY A 1 93 ? -13.201 0.673 -3.592 1.00 80.88 93 GLY A CA 1
ATOM 703 C C . GLY A 1 93 ? -12.241 -0.495 -3.340 1.00 80.88 93 GLY A C 1
ATOM 704 O O . GLY A 1 93 ? -12.668 -1.648 -3.331 1.00 80.88 93 GLY A O 1
ATOM 705 N N . ARG A 1 94 ? -10.942 -0.227 -3.142 1.00 82.19 94 ARG A N 1
ATOM 706 C CA . ARG A 1 94 ? -9.936 -1.268 -2.935 1.00 82.19 94 ARG A CA 1
ATOM 707 C C . ARG A 1 94 ? -10.148 -1.928 -1.581 1.00 82.19 94 ARG A C 1
ATOM 709 O O . ARG A 1 94 ? -10.161 -1.250 -0.554 1.00 82.19 94 ARG A O 1
ATOM 716 N N . VAL A 1 95 ? -10.219 -3.254 -1.606 1.00 90.00 95 VAL A N 1
ATOM 717 C CA . VAL A 1 95 ? -10.266 -4.107 -0.419 1.00 90.00 95 VAL A CA 1
ATOM 718 C C . VAL A 1 95 ? -8.956 -4.879 -0.314 1.00 90.00 95 VAL A C 1
ATOM 720 O O . VAL A 1 95 ? -8.458 -5.419 -1.302 1.00 90.00 95 VAL A O 1
ATOM 723 N N . ILE A 1 96 ? -8.383 -4.903 0.883 1.00 91.88 96 ILE A N 1
ATOM 724 C CA . ILE A 1 96 ? -7.206 -5.688 1.246 1.00 91.88 96 ILE A CA 1
ATOM 725 C C . ILE A 1 96 ? -7.635 -6.610 2.382 1.00 91.88 96 ILE A C 1
ATOM 727 O O . ILE A 1 96 ? -8.287 -6.161 3.323 1.00 91.88 96 ILE A O 1
ATOM 731 N N . SER A 1 97 ? -7.302 -7.891 2.281 1.00 95.00 97 SER A N 1
ATOM 732 C CA . SER A 1 97 ? -7.723 -8.906 3.246 1.00 95.00 97 SER A CA 1
ATOM 733 C C . SER A 1 97 ? -6.515 -9.599 3.858 1.00 95.00 97 SER A C 1
ATOM 735 O O . SER A 1 97 ? -5.547 -9.901 3.157 1.00 95.00 97 SER A O 1
ATOM 737 N N . GLY A 1 98 ? -6.613 -9.872 5.155 1.00 97.00 98 GLY A N 1
ATOM 738 C CA . GLY A 1 98 ? -5.583 -10.502 5.961 1.00 97.00 98 GLY A CA 1
ATOM 739 C C . GLY A 1 98 ? -4.460 -9.548 6.363 1.00 97.00 98 GLY A C 1
ATOM 740 O O . GLY A 1 98 ? -4.046 -8.660 5.611 1.00 97.00 98 GLY A O 1
ATOM 741 N N . LYS A 1 99 ? -3.909 -9.797 7.550 1.00 97.75 99 LYS A N 1
ATOM 742 C CA . LYS A 1 99 ? -2.832 -9.002 8.155 1.00 97.75 99 LYS A CA 1
ATOM 743 C C . LYS A 1 99 ? -1.622 -8.818 7.249 1.00 97.75 99 LYS A C 1
ATOM 745 O O . LYS A 1 99 ? -1.147 -7.700 7.076 1.00 97.75 99 LYS A O 1
ATOM 750 N N . ALA A 1 100 ? -1.156 -9.894 6.613 1.00 95.12 100 ALA A N 1
ATOM 751 C CA . ALA A 1 100 ? -0.005 -9.842 5.712 1.00 95.12 100 ALA A CA 1
ATOM 752 C C . ALA A 1 100 ? -0.223 -8.866 4.542 1.00 95.12 100 ALA A C 1
ATOM 754 O O . ALA A 1 100 ? 0.678 -8.101 4.203 1.00 95.12 100 ALA A O 1
ATOM 755 N N . GLY A 1 101 ? -1.428 -8.849 3.958 1.00 91.12 101 GLY A N 1
ATOM 756 C CA . GLY A 1 101 ? -1.769 -7.935 2.869 1.00 91.12 101 GLY A C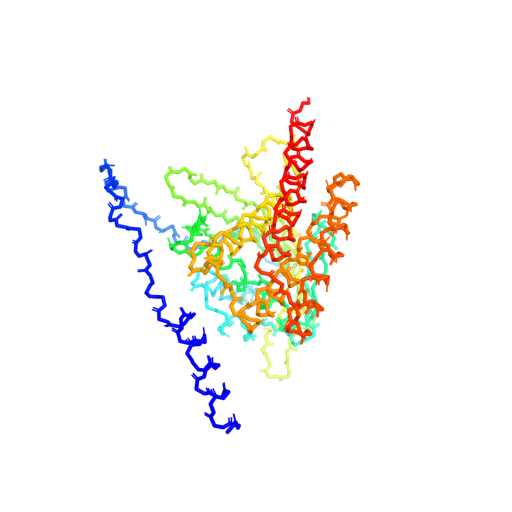A 1
ATOM 757 C C . GLY A 1 101 ? -1.845 -6.479 3.326 1.00 91.12 101 GLY A C 1
ATOM 758 O O . GLY A 1 101 ? -1.388 -5.583 2.612 1.00 91.12 101 GLY A O 1
ATOM 759 N N . VAL A 1 102 ? -2.391 -6.234 4.521 1.00 93.81 102 VAL A N 1
ATOM 760 C CA . VAL A 1 102 ? -2.457 -4.890 5.115 1.00 93.81 102 VAL A CA 1
ATOM 761 C C . VAL A 1 102 ? -1.055 -4.358 5.420 1.00 93.81 102 VAL A C 1
ATOM 763 O O . VAL A 1 102 ? -0.724 -3.248 5.001 1.00 93.81 102 VAL A O 1
ATOM 766 N N . LEU A 1 103 ? -0.203 -5.157 6.066 1.00 94.12 103 LEU A N 1
ATOM 767 C CA . LEU A 1 103 ? 1.169 -4.764 6.400 1.00 94.12 103 LEU A CA 1
ATOM 768 C C . LEU A 1 103 ? 2.032 -4.532 5.153 1.00 94.12 103 LEU A C 1
ATOM 770 O O . LEU A 1 103 ? 2.806 -3.578 5.120 1.00 94.12 103 LEU A O 1
ATOM 774 N N . ASP A 1 104 ? 1.886 -5.343 4.102 1.00 88.50 104 ASP A N 1
ATOM 775 C CA . ASP A 1 104 ? 2.605 -5.131 2.837 1.00 88.50 104 ASP A CA 1
ATOM 776 C C . ASP A 1 104 ? 2.182 -3.826 2.138 1.00 88.50 104 ASP A C 1
ATOM 778 O O . ASP A 1 104 ? 3.010 -3.053 1.636 1.00 88.50 104 ASP A O 1
ATOM 782 N N . HIS A 1 105 ? 0.883 -3.518 2.178 1.00 86.94 105 HIS A N 1
ATOM 783 C CA . HIS A 1 105 ? 0.372 -2.252 1.667 1.00 86.94 105 HIS A CA 1
ATOM 784 C C . HIS A 1 105 ? 0.926 -1.048 2.440 1.00 86.94 105 HIS A C 1
ATOM 786 O O . HIS A 1 105 ? 1.334 -0.061 1.821 1.00 86.94 105 HIS A O 1
ATOM 792 N N . LEU A 1 106 ? 0.980 -1.137 3.771 1.00 89.56 106 LEU A N 1
ATOM 793 C CA . LEU A 1 106 ? 1.560 -0.097 4.621 1.00 89.56 106 LEU A CA 1
ATOM 794 C C . LEU A 1 106 ? 3.064 0.050 4.393 1.00 89.56 106 LEU A C 1
ATOM 796 O O . LEU A 1 106 ? 3.526 1.169 4.204 1.00 89.56 106 LEU A O 1
ATOM 800 N N . ARG A 1 107 ? 3.812 -1.053 4.277 1.00 89.31 107 ARG A N 1
ATOM 801 C CA . ARG A 1 107 ? 5.244 -1.037 3.937 1.00 89.31 107 ARG A CA 1
ATOM 802 C C . ARG A 1 107 ? 5.514 -0.280 2.640 1.00 89.31 107 ARG A C 1
ATOM 804 O O . ARG A 1 107 ? 6.420 0.550 2.574 1.00 89.31 107 ARG A O 1
ATOM 811 N N . THR A 1 108 ? 4.692 -0.523 1.618 1.00 81.50 108 THR A N 1
ATOM 812 C CA . THR A 1 108 ? 4.786 0.203 0.345 1.00 81.50 108 THR A CA 1
ATOM 813 C C . THR A 1 108 ? 4.559 1.703 0.552 1.00 81.50 108 THR A C 1
ATOM 815 O O . THR A 1 108 ? 5.305 2.518 0.009 1.00 81.50 108 THR A O 1
ATOM 818 N N . ARG A 1 109 ? 3.577 2.095 1.374 1.00 82.19 109 ARG A N 1
ATOM 819 C CA . ARG A 1 109 ? 3.336 3.507 1.713 1.00 82.19 109 ARG A CA 1
ATOM 820 C C . ARG A 1 109 ? 4.474 4.127 2.522 1.00 82.19 109 ARG A C 1
ATOM 822 O O . ARG A 1 109 ? 4.876 5.239 2.204 1.00 82.19 109 ARG A O 1
ATOM 829 N N . TYR A 1 110 ? 5.039 3.417 3.494 1.00 85.00 110 TYR A N 1
ATOM 830 C CA . TYR A 1 110 ? 6.129 3.929 4.331 1.00 85.00 110 TYR A CA 1
ATOM 831 C C . TYR A 1 110 ? 7.374 4.251 3.517 1.00 85.00 110 TYR A C 1
ATOM 833 O O . TYR A 1 110 ? 8.011 5.263 3.768 1.00 85.00 110 TYR A O 1
ATOM 841 N N . SER A 1 111 ? 7.674 3.486 2.463 1.00 78.06 111 SER A N 1
ATOM 842 C CA . SER A 1 111 ? 8.776 3.848 1.559 1.00 78.06 111 SER A CA 1
ATOM 843 C C . SER A 1 111 ? 8.586 5.213 0.875 1.00 78.06 111 SER A C 1
ATOM 845 O O . SER A 1 111 ? 9.559 5.869 0.513 1.00 78.06 111 SER A O 1
ATOM 847 N N . ARG A 1 112 ? 7.334 5.665 0.709 1.00 75.38 112 ARG A N 1
ATOM 848 C CA . ARG A 1 112 ? 7.008 6.990 0.160 1.00 75.38 112 ARG A CA 1
ATOM 849 C C . ARG A 1 112 ? 7.039 8.080 1.229 1.00 75.38 112 ARG A C 1
ATOM 851 O O . ARG A 1 112 ? 7.372 9.220 0.900 1.00 75.38 112 ARG A O 1
ATOM 858 N N . TYR A 1 113 ? 6.665 7.719 2.457 1.00 80.38 113 TYR A N 1
ATOM 859 C CA . TYR A 1 113 ? 6.454 8.624 3.587 1.00 80.38 113 TYR A CA 1
ATOM 860 C C . TYR A 1 113 ? 7.594 8.652 4.614 1.00 80.38 113 TYR A C 1
ATOM 862 O O . TYR A 1 113 ? 7.517 9.393 5.592 1.00 80.38 113 TYR A O 1
ATOM 870 N N . SER A 1 114 ? 8.670 7.902 4.381 1.00 81.88 114 SER A N 1
ATOM 871 C CA . SER A 1 114 ? 9.895 7.963 5.176 1.00 81.88 114 SER A CA 1
ATOM 872 C C . SER A 1 114 ? 10.525 9.356 5.141 1.00 81.88 114 SER A C 1
ATOM 874 O O . SER A 1 114 ? 10.282 10.135 4.221 1.00 81.88 114 SER A O 1
ATOM 876 N N . GLU A 1 115 ? 11.388 9.657 6.115 1.00 76.38 115 GLU A N 1
ATOM 877 C CA . GLU A 1 115 ? 12.124 10.932 6.182 1.00 76.38 115 GLU A CA 1
ATOM 878 C C . GLU A 1 115 ? 12.941 11.210 4.910 1.00 76.38 115 GLU A C 1
ATOM 880 O O . GLU A 1 115 ? 13.081 12.351 4.481 1.00 76.38 115 GLU A O 1
ATOM 885 N N . THR A 1 116 ? 13.450 10.149 4.284 1.00 76.50 116 THR A N 1
ATOM 886 C CA . THR A 1 116 ? 14.186 10.181 3.012 1.00 76.50 116 THR A CA 1
ATOM 887 C C . THR A 1 116 ? 13.298 9.940 1.790 1.00 76.50 116 THR A C 1
ATOM 889 O O . THR A 1 116 ? 13.788 9.910 0.660 1.00 76.50 116 THR A O 1
ATOM 892 N N . GLY A 1 117 ? 12.003 9.717 2.006 1.00 75.81 117 GLY A N 1
ATOM 893 C CA . GLY A 1 117 ? 11.020 9.459 0.969 1.00 75.81 117 GLY A CA 1
ATOM 894 C C . GLY A 1 117 ? 10.663 10.729 0.202 1.00 75.81 117 GLY A C 1
ATOM 895 O O . GLY A 1 117 ? 10.935 11.852 0.616 1.00 75.81 117 GLY A O 1
ATOM 896 N N . SER A 1 118 ? 9.995 10.564 -0.938 1.00 73.44 118 SER A N 1
ATOM 897 C CA . SER A 1 118 ? 9.561 11.699 -1.767 1.00 73.44 118 SER A CA 1
ATOM 898 C C . SER A 1 118 ? 8.512 12.594 -1.092 1.00 73.44 118 SER A C 1
ATOM 900 O O . SER A 1 118 ? 8.236 13.691 -1.576 1.00 73.44 118 SER A O 1
ATOM 902 N N . ARG A 1 119 ? 7.853 12.095 -0.039 1.00 79.94 119 ARG A N 1
ATOM 903 C CA . ARG A 1 119 ? 6.697 12.720 0.611 1.00 79.94 119 ARG A CA 1
ATOM 904 C C . ARG A 1 119 ? 6.691 12.408 2.116 1.00 79.94 119 ARG A C 1
ATOM 906 O O . ARG A 1 119 ? 5.792 11.704 2.551 1.00 79.94 119 ARG A O 1
ATOM 913 N N . PRO A 1 120 ? 7.662 12.874 2.913 1.00 86.25 120 PRO A N 1
ATOM 914 C CA . PRO A 1 120 ? 7.763 12.480 4.318 1.00 86.25 120 PRO A CA 1
ATOM 915 C C . PRO A 1 120 ? 6.476 12.790 5.096 1.00 86.25 120 PRO A C 1
ATOM 917 O O . PRO A 1 120 ? 5.881 13.853 4.908 1.00 86.25 120 PRO A O 1
ATOM 920 N N . LEU A 1 121 ? 6.040 11.871 5.958 1.00 87.94 121 LEU A N 1
ATOM 921 C CA . LEU A 1 121 ? 4.983 12.134 6.934 1.00 87.94 121 LEU A CA 1
ATOM 922 C C . LEU A 1 121 ? 5.587 12.947 8.084 1.00 87.94 121 LEU A C 1
ATOM 924 O O . LEU A 1 121 ? 6.472 12.467 8.793 1.00 87.94 121 LEU A O 1
ATOM 928 N N . ILE A 1 122 ? 5.129 14.187 8.246 1.00 91.56 122 ILE A N 1
ATOM 929 C CA . ILE A 1 122 ? 5.689 15.142 9.216 1.00 91.56 122 ILE A CA 1
ATOM 930 C C . ILE A 1 122 ? 4.756 15.436 10.392 1.00 91.56 122 ILE A C 1
ATOM 932 O O . ILE A 1 122 ? 5.201 16.021 11.372 1.00 91.56 122 ILE A O 1
ATOM 936 N N . GLY A 1 123 ? 3.490 15.023 10.305 1.00 90.75 123 GLY A N 1
ATOM 937 C CA . GLY A 1 123 ? 2.526 15.110 11.398 1.00 90.75 123 GLY A CA 1
ATOM 938 C C . GLY A 1 123 ? 1.347 14.169 11.174 1.00 90.75 123 GLY A C 1
ATOM 939 O O . GLY A 1 123 ? 0.993 13.864 10.030 1.00 90.75 123 GLY A O 1
ATOM 940 N N . TYR A 1 124 ? 0.742 13.705 12.262 1.00 92.00 124 TYR A N 1
ATOM 941 C CA . TYR A 1 124 ? -0.481 12.913 12.221 1.00 92.00 124 TYR A CA 1
ATOM 942 C C . TYR A 1 124 ? -1.359 13.249 13.427 1.00 92.00 124 TYR A C 1
ATOM 944 O O . TYR A 1 124 ? -0.889 13.253 14.562 1.00 92.00 124 TYR A O 1
ATOM 952 N N . GLU A 1 125 ? -2.634 13.508 13.172 1.00 92.44 125 GLU A N 1
ATOM 953 C CA . GLU A 1 125 ? -3.608 13.937 14.170 1.00 92.44 125 GLU A CA 1
ATOM 954 C C . GLU A 1 125 ? -4.887 13.105 14.073 1.00 92.44 125 GLU A C 1
ATOM 956 O O . GLU A 1 125 ? -5.348 12.787 12.974 1.00 92.44 125 GLU A O 1
ATOM 961 N N . ILE A 1 126 ? -5.463 12.756 15.224 1.00 92.19 126 ILE A N 1
ATOM 962 C CA . ILE A 1 126 ? -6.798 12.160 15.330 1.00 92.19 126 ILE A CA 1
ATOM 963 C C . ILE A 1 126 ? -7.736 13.160 15.999 1.00 92.19 126 ILE A C 1
ATOM 965 O O . ILE A 1 126 ? -7.563 13.502 17.166 1.00 92.19 126 ILE A O 1
ATOM 969 N N . ASP A 1 127 ? -8.783 13.547 15.285 1.00 90.62 127 ASP A N 1
ATOM 970 C CA . ASP A 1 127 ? -9.817 14.456 15.748 1.00 90.62 127 ASP A CA 1
ATOM 971 C C . ASP A 1 127 ? -11.129 13.727 16.029 1.00 90.62 127 ASP A C 1
ATOM 973 O O . ASP A 1 127 ? -11.602 12.902 15.234 1.00 90.62 127 ASP A O 1
ATOM 977 N N . HIS A 1 128 ? -11.756 14.116 17.140 1.00 86.81 128 HIS A N 1
ATOM 978 C CA . HIS A 1 128 ? -13.111 13.724 17.522 1.00 86.81 128 HIS A CA 1
ATOM 979 C C . HIS A 1 128 ? -13.351 12.200 17.482 1.00 86.81 128 HIS A C 1
ATOM 981 O O . HIS A 1 128 ? -14.273 11.747 16.792 1.00 86.81 128 HIS A O 1
ATOM 987 N N . PRO A 1 129 ? -12.548 11.376 18.185 1.00 90.94 129 PRO A N 1
ATOM 988 C CA . PRO A 1 129 ? -12.793 9.945 18.212 1.00 90.94 129 PRO A CA 1
ATOM 989 C C . PRO A 1 129 ? -14.095 9.634 18.952 1.00 90.94 129 PRO A C 1
ATOM 991 O O . PRO A 1 129 ? -14.219 9.830 20.158 1.00 90.94 129 PRO A O 1
ATOM 994 N N . PHE A 1 130 ? -15.065 9.101 18.218 1.00 90.81 130 PHE A N 1
ATOM 995 C CA . PHE A 1 130 ? -16.267 8.496 18.769 1.00 90.81 130 PHE A CA 1
ATOM 996 C C . PHE A 1 130 ? -16.053 6.990 18.894 1.00 90.81 130 PHE A C 1
ATOM 998 O O . PHE A 1 130 ? -15.738 6.327 17.907 1.00 90.81 130 PHE A O 1
ATOM 1005 N N . VAL A 1 131 ? -16.247 6.450 20.096 1.00 93.31 131 VAL A N 1
ATOM 1006 C CA . VAL A 1 131 ? -16.102 5.021 20.383 1.00 93.31 131 VAL A CA 1
ATOM 1007 C C . VAL A 1 131 ? -17.409 4.485 20.950 1.00 93.31 131 VAL A C 1
ATOM 1009 O O . VAL A 1 131 ? -18.000 5.070 21.861 1.00 93.31 131 VAL A O 1
ATOM 1012 N N . ASN A 1 132 ? -17.843 3.347 20.420 1.00 92.19 132 ASN A N 1
ATOM 1013 C CA . ASN A 1 132 ? -18.952 2.566 20.945 1.00 92.19 132 ASN A CA 1
ATOM 1014 C C . ASN A 1 132 ? -18.489 1.129 21.192 1.00 92.19 132 ASN A C 1
ATOM 1016 O O . ASN A 1 132 ? -17.988 0.485 20.270 1.00 92.19 132 ASN A O 1
ATOM 1020 N N . ILE A 1 133 ? -18.669 0.628 22.413 1.00 93.25 133 ILE A N 1
ATOM 1021 C CA . ILE A 1 133 ? -18.258 -0.723 22.810 1.00 93.25 133 ILE A CA 1
ATOM 1022 C C . ILE A 1 133 ? -19.493 -1.557 23.122 1.00 93.25 133 ILE A C 1
ATOM 1024 O O . ILE A 1 133 ? -20.381 -1.133 23.860 1.00 93.25 133 ILE A O 1
ATOM 1028 N N . LYS A 1 134 ? -19.535 -2.766 22.565 1.00 93.25 134 LYS A N 1
ATOM 1029 C CA . LYS A 1 134 ? -20.559 -3.766 22.839 1.00 93.25 134 LYS A CA 1
ATOM 1030 C C . LYS A 1 134 ? -19.898 -5.131 22.992 1.00 93.25 134 LYS A C 1
ATOM 1032 O O . LYS A 1 134 ? -19.356 -5.675 22.032 1.00 93.25 134 LYS A O 1
ATOM 1037 N N . ASP A 1 135 ? -19.982 -5.686 24.197 1.00 93.44 135 ASP A N 1
ATOM 1038 C CA . ASP A 1 135 ? -19.371 -6.966 24.559 1.00 93.44 135 ASP A CA 1
ATOM 1039 C C . ASP A 1 135 ? -17.861 -6.978 24.240 1.00 93.44 135 ASP A C 1
ATOM 1041 O O . ASP A 1 135 ? -17.112 -6.136 24.731 1.00 93.44 135 ASP A O 1
ATOM 1045 N N . ASN A 1 136 ? -17.414 -7.907 23.394 1.00 96.31 136 ASN A N 1
ATOM 1046 C CA . ASN A 1 136 ? -16.025 -8.035 22.951 1.00 96.31 136 ASN A CA 1
ATOM 1047 C C . ASN A 1 136 ? -15.755 -7.309 21.625 1.00 96.31 136 ASN A C 1
ATOM 1049 O O . ASN A 1 136 ? -14.815 -7.662 20.919 1.00 96.31 136 ASN A O 1
ATOM 1053 N N . GLN A 1 137 ? -16.584 -6.336 21.245 1.00 97.56 137 GLN A N 1
ATOM 1054 C CA . GLN A 1 137 ? -16.410 -5.558 20.022 1.00 97.56 137 GLN A CA 1
ATOM 1055 C C . GLN A 1 137 ? -16.460 -4.064 20.307 1.00 97.56 137 GLN A C 1
ATOM 1057 O O . GLN A 1 137 ? -17.234 -3.598 21.142 1.00 97.56 137 GLN A O 1
ATOM 1062 N N . ALA A 1 138 ? -15.663 -3.303 19.567 1.00 96.56 138 ALA A N 1
ATOM 1063 C CA . ALA A 1 138 ? -15.715 -1.852 19.589 1.00 96.56 138 ALA A CA 1
ATOM 1064 C C . ALA A 1 138 ? -15.746 -1.299 18.169 1.00 96.56 138 ALA A C 1
ATOM 1066 O O . ALA A 1 138 ? -15.137 -1.852 17.257 1.00 96.56 138 ALA A O 1
ATOM 1067 N N . VAL A 1 139 ? -16.451 -0.189 17.988 1.00 96.62 139 VAL A N 1
ATOM 1068 C CA . VAL A 1 139 ? -16.445 0.593 16.755 1.00 96.62 139 VAL A CA 1
ATOM 1069 C C . VAL A 1 139 ? -15.934 1.978 17.100 1.00 96.62 139 VAL A C 1
ATOM 1071 O O . VAL A 1 139 ? -16.532 2.671 17.923 1.00 96.62 139 VAL A O 1
ATOM 1074 N N . ALA A 1 140 ? -14.840 2.373 16.463 1.00 95.44 140 ALA A N 1
ATOM 1075 C CA . ALA A 1 140 ? -14.295 3.714 16.525 1.00 95.44 140 ALA A CA 1
ATOM 1076 C C . ALA A 1 140 ? -14.550 4.440 15.203 1.00 95.44 140 ALA A C 1
ATOM 1078 O O . ALA A 1 140 ? -14.313 3.903 14.120 1.00 95.44 140 ALA A O 1
ATOM 1079 N N . THR A 1 141 ? -15.005 5.683 15.277 1.00 95.06 141 THR A N 1
ATOM 1080 C CA . THR A 1 141 ? -15.077 6.583 14.128 1.00 95.06 141 THR A CA 1
ATOM 1081 C C . THR A 1 141 ? -14.405 7.893 14.468 1.00 95.06 141 THR A C 1
ATOM 1083 O O . THR A 1 141 ? -14.726 8.490 15.489 1.00 95.06 141 THR A O 1
ATOM 1086 N N . TYR A 1 142 ? -13.494 8.345 13.619 1.00 94.06 142 TYR A N 1
ATOM 1087 C CA . TYR A 1 142 ? -12.694 9.540 13.869 1.00 94.06 142 TYR A CA 1
ATOM 1088 C C . TYR A 1 142 ? -12.293 10.209 12.558 1.00 94.06 142 TYR A C 1
ATOM 1090 O O . TYR A 1 142 ? -12.438 9.632 11.474 1.00 94.06 142 TYR A O 1
ATOM 1098 N N . VAL A 1 143 ? -11.808 11.442 12.643 1.00 93.50 143 VAL A N 1
ATOM 1099 C CA . VAL A 1 143 ? -11.137 12.110 11.528 1.00 93.50 143 VAL A CA 1
ATOM 1100 C C . VAL A 1 143 ? -9.639 11.995 11.763 1.00 93.50 143 VAL A C 1
ATOM 1102 O O . VAL A 1 143 ? -9.164 12.311 12.841 1.00 93.50 143 VAL A O 1
ATOM 1105 N N . ALA A 1 144 ? -8.896 11.500 10.780 1.00 94.44 144 ALA A N 1
ATOM 1106 C CA . ALA A 1 144 ? -7.443 11.487 10.820 1.00 94.44 144 ALA A CA 1
ATOM 1107 C C . ALA A 1 144 ? -6.890 12.499 9.827 1.00 94.44 144 ALA A C 1
ATOM 1109 O O . ALA A 1 144 ? -7.286 12.475 8.660 1.00 94.44 144 ALA A O 1
ATOM 1110 N N . ASN A 1 145 ? -5.956 13.333 10.271 1.00 93.00 145 ASN A N 1
ATOM 1111 C CA . ASN A 1 145 ? -5.244 14.285 9.434 1.00 93.00 145 ASN A CA 1
ATOM 1112 C C . ASN A 1 145 ? -3.769 13.886 9.374 1.00 93.00 145 ASN A C 1
ATOM 1114 O O . ASN A 1 145 ? -3.095 13.816 10.393 1.00 93.00 145 ASN A O 1
ATOM 1118 N N . ALA A 1 146 ? -3.258 13.625 8.177 1.00 91.75 146 ALA A N 1
ATOM 1119 C CA . ALA A 1 146 ? -1.856 13.340 7.917 1.00 91.75 146 ALA A CA 1
ATOM 1120 C C . ALA A 1 146 ? -1.231 14.545 7.211 1.00 91.75 146 ALA A C 1
ATOM 1122 O O . ALA A 1 146 ? -1.653 14.912 6.112 1.00 91.75 146 ALA A O 1
ATOM 1123 N N . ARG A 1 147 ? -0.217 15.154 7.822 1.00 91.19 147 ARG A N 1
ATOM 1124 C CA . ARG A 1 147 ? 0.550 16.248 7.226 1.00 91.19 147 ARG A CA 1
ATOM 1125 C C . ARG A 1 147 ? 1.779 15.678 6.529 1.00 91.19 147 ARG A C 1
ATOM 1127 O O . ARG A 1 147 ? 2.610 15.023 7.154 1.00 91.19 147 ARG A O 1
ATOM 1134 N N . ILE A 1 148 ? 1.879 15.908 5.226 1.00 88.50 148 ILE A N 1
ATOM 1135 C CA . ILE A 1 148 ? 2.836 15.247 4.337 1.00 88.50 148 ILE A CA 1
ATOM 1136 C C . ILE A 1 148 ? 3.651 16.301 3.581 1.00 88.50 148 ILE A C 1
ATOM 1138 O O . ILE A 1 148 ? 3.088 17.244 3.025 1.00 88.50 148 ILE A O 1
ATOM 1142 N N . GLY A 1 149 ? 4.968 16.111 3.489 1.00 83.81 149 GLY A N 1
ATOM 1143 C CA . GLY A 1 149 ? 5.862 16.887 2.626 1.00 83.81 149 GLY A CA 1
ATOM 1144 C C . GLY A 1 149 ? 7.014 17.587 3.353 1.00 83.81 149 GLY A C 1
ATOM 1145 O O . GLY A 1 149 ? 7.172 17.461 4.559 1.00 83.81 149 GLY A O 1
ATOM 1146 N N . GLY A 1 150 ? 7.839 18.297 2.576 1.00 77.94 150 GLY A N 1
ATOM 1147 C CA . GLY A 1 150 ? 8.966 19.117 3.044 1.00 77.94 150 GLY A CA 1
ATOM 1148 C C . GLY A 1 150 ? 8.633 20.609 2.984 1.00 77.94 150 GLY A C 1
ATOM 1149 O O . GLY A 1 150 ? 7.691 21.049 3.627 1.00 77.94 150 GLY A O 1
ATOM 1150 N N . GLU A 1 151 ? 9.340 21.380 2.150 1.00 77.25 151 GLU A N 1
ATOM 1151 C CA . GLU A 1 151 ? 9.210 22.851 2.041 1.00 77.25 151 GLU A CA 1
ATOM 1152 C C . GLU A 1 151 ? 7.777 23.382 1.848 1.00 77.25 151 GLU A C 1
ATOM 1154 O O . GLU A 1 151 ? 7.469 24.514 2.218 1.00 77.25 151 GLU A O 1
ATOM 1159 N N . ARG A 1 152 ? 6.890 22.589 1.237 1.00 81.88 152 ARG A N 1
ATOM 1160 C CA . ARG A 1 152 ? 5.472 22.926 1.038 1.00 81.88 152 ARG A CA 1
ATOM 1161 C C . ARG A 1 152 ? 4.602 21.758 1.491 1.00 81.88 152 ARG A C 1
ATOM 1163 O O . ARG A 1 152 ? 4.173 20.966 0.647 1.00 81.88 152 ARG A O 1
ATOM 1170 N N . PRO A 1 153 ? 4.387 21.606 2.806 1.00 87.44 153 PRO A N 1
ATOM 1171 C CA . PRO A 1 153 ? 3.600 20.504 3.316 1.00 87.44 153 PRO A CA 1
ATOM 1172 C C . PRO A 1 153 ? 2.124 20.707 2.971 1.00 87.44 153 PRO A C 1
ATOM 1174 O O . PRO A 1 153 ? 1.636 21.835 2.884 1.00 87.44 153 PRO A O 1
ATOM 1177 N N . TYR A 1 154 ? 1.413 19.603 2.788 1.00 85.69 154 TYR A N 1
ATOM 1178 C CA . TYR A 1 154 ? -0.031 19.578 2.585 1.00 85.69 154 TYR A CA 1
ATOM 1179 C C . TYR A 1 154 ? -0.671 18.592 3.561 1.00 85.69 154 TYR A C 1
ATOM 1181 O O . TYR A 1 154 ? 0.001 17.710 4.099 1.00 85.69 154 TYR A O 1
ATOM 1189 N N . THR A 1 155 ? -1.971 18.743 3.793 1.00 89.94 155 THR A N 1
ATOM 1190 C CA . THR A 1 155 ? -2.716 17.890 4.721 1.00 89.94 155 THR A CA 1
ATOM 1191 C C . THR A 1 155 ? -3.654 16.980 3.944 1.00 89.94 155 THR A C 1
ATOM 1193 O O . THR A 1 155 ? -4.402 17.415 3.069 1.00 89.94 155 THR A O 1
ATOM 1196 N N . MET A 1 156 ? -3.616 15.694 4.266 1.00 91.25 156 MET A N 1
ATOM 1197 C CA . MET A 1 156 ? -4.625 14.728 3.861 1.00 91.25 156 MET A CA 1
ATOM 1198 C C . MET A 1 156 ? -5.525 14.450 5.054 1.00 91.25 156 MET A C 1
ATOM 1200 O O . MET A 1 156 ? -5.030 14.214 6.146 1.00 91.25 156 MET A O 1
ATOM 1204 N N . SER A 1 157 ? -6.835 14.443 4.853 1.00 91.81 157 SER A N 1
ATOM 1205 C CA . SER A 1 157 ? -7.814 14.118 5.882 1.00 91.81 157 SER A CA 1
ATOM 1206 C C . SER A 1 157 ? -8.624 12.894 5.471 1.00 91.81 157 SER A C 1
ATOM 1208 O O . SER A 1 157 ? -8.926 12.695 4.293 1.00 91.81 157 SER A O 1
ATOM 1210 N N . SER A 1 158 ? -8.978 12.048 6.429 1.00 93.62 158 SER A N 1
ATOM 1211 C CA . SER A 1 158 ? -9.846 10.897 6.214 1.00 93.62 158 SER A CA 1
ATOM 1212 C C . SER A 1 158 ? -10.801 10.733 7.379 1.00 93.62 158 SER A C 1
ATOM 1214 O O . SER A 1 158 ? -10.375 10.642 8.524 1.00 93.62 158 SER A O 1
ATOM 1216 N N . ARG A 1 159 ? -12.090 10.549 7.084 1.00 93.56 159 ARG A N 1
ATOM 1217 C CA . ARG A 1 159 ? -13.010 9.957 8.058 1.00 93.56 159 ARG A CA 1
ATOM 1218 C C . ARG A 1 159 ? -12.788 8.449 8.082 1.00 93.56 159 ARG A C 1
ATOM 1220 O O . ARG A 1 159 ? -12.994 7.777 7.068 1.00 93.56 159 ARG A O 1
ATOM 1227 N N . ILE A 1 160 ? -12.347 7.945 9.224 1.00 96.00 160 ILE A N 1
ATOM 1228 C CA . ILE A 1 160 ? -12.013 6.542 9.434 1.00 96.00 160 ILE A CA 1
ATOM 1229 C C . ILE A 1 160 ? -13.106 5.883 10.269 1.00 96.00 160 ILE A C 1
ATOM 1231 O O . ILE A 1 160 ? -13.660 6.484 11.190 1.00 96.00 160 ILE A O 1
ATOM 1235 N N . THR A 1 161 ? -13.436 4.648 9.907 1.00 97.19 161 THR A N 1
ATOM 1236 C CA . THR A 1 161 ? -14.198 3.724 10.743 1.00 97.19 161 THR A CA 1
ATOM 1237 C C . THR A 1 161 ? -13.332 2.505 10.977 1.00 97.19 161 THR A C 1
ATOM 1239 O O . THR A 1 161 ? -12.902 1.868 10.016 1.00 97.19 161 THR A O 1
ATOM 1242 N N . GLU A 1 162 ? -13.095 2.184 12.237 1.00 97.75 162 GLU A N 1
ATOM 1243 C CA . GLU A 1 162 ? -12.302 1.038 12.643 1.00 97.75 162 GLU A CA 1
ATOM 1244 C C . GLU A 1 162 ? -13.099 0.173 13.614 1.00 97.75 162 GLU A C 1
ATOM 1246 O O . GLU A 1 162 ? -13.766 0.678 14.517 1.00 97.75 162 GLU A O 1
ATOM 1251 N N . ILE A 1 163 ? -13.092 -1.134 13.380 1.00 98.25 163 ILE A N 1
ATOM 1252 C CA . ILE A 1 163 ? -13.796 -2.116 14.195 1.00 98.25 163 ILE A CA 1
ATOM 1253 C C . ILE A 1 163 ? -12.748 -2.986 14.860 1.00 98.25 163 ILE A C 1
ATOM 1255 O O . ILE A 1 163 ? -11.887 -3.556 14.187 1.00 98.25 163 ILE A O 1
ATOM 1259 N N . PHE A 1 164 ? -12.870 -3.119 16.173 1.00 98.44 164 PHE A N 1
ATOM 1260 C CA . PHE A 1 164 ? -11.997 -3.920 17.005 1.00 98.44 164 PHE A CA 1
ATOM 1261 C C . PHE A 1 164 ? -12.746 -5.122 17.568 1.00 98.44 164 PHE A C 1
ATOM 1263 O O . PHE A 1 164 ? -13.938 -5.042 17.874 1.00 98.44 164 PHE A O 1
ATOM 1270 N N . SER A 1 165 ? -12.019 -6.218 17.751 1.00 98.25 165 SER A N 1
ATOM 1271 C CA . SER A 1 165 ? -12.445 -7.374 18.533 1.00 98.25 165 SER A CA 1
ATOM 1272 C C . SER A 1 165 ? -11.481 -7.573 19.695 1.00 98.25 165 SER A C 1
ATOM 1274 O O . SER A 1 165 ? -10.274 -7.383 19.539 1.00 98.25 165 SER A O 1
ATOM 1276 N N . ARG A 1 166 ? -12.009 -7.933 20.865 1.00 97.81 166 ARG A N 1
ATOM 1277 C CA . ARG A 1 166 ? -11.206 -8.300 22.029 1.00 97.81 166 ARG A CA 1
ATOM 1278 C C . ARG A 1 166 ? -10.881 -9.788 21.959 1.00 97.81 166 ARG A C 1
ATOM 1280 O O . ARG A 1 166 ? -11.783 -10.626 21.920 1.00 97.81 166 ARG A O 1
ATOM 1287 N N . GLU A 1 167 ? -9.596 -10.099 21.946 1.00 97.25 167 GLU A N 1
ATOM 1288 C CA . GLU A 1 167 ? -9.061 -11.453 21.987 1.00 97.25 167 GLU A CA 1
ATOM 1289 C C . GLU A 1 167 ? -9.264 -12.110 23.360 1.00 97.25 167 GLU A C 1
ATOM 1291 O O . GLU A 1 167 ? -9.602 -11.462 24.356 1.00 97.25 167 GLU A O 1
ATOM 1296 N N . LYS A 1 168 ? -9.044 -13.430 23.435 1.00 95.19 168 LYS A N 1
ATOM 1297 C CA . LYS A 1 168 ? -9.192 -14.202 24.687 1.00 95.19 168 LYS A CA 1
ATOM 1298 C C . LYS A 1 168 ? -8.244 -13.750 25.800 1.00 95.19 168 LYS A C 1
ATOM 1300 O O . LYS A 1 168 ? -8.560 -13.937 26.970 1.00 95.19 168 LYS A O 1
ATOM 1305 N N . ASP A 1 169 ? -7.093 -13.200 25.434 1.00 95.38 169 ASP A N 1
ATOM 1306 C CA . ASP A 1 169 ? -6.097 -12.634 26.350 1.00 95.38 169 ASP A CA 1
ATOM 1307 C C . ASP A 1 169 ? -6.430 -11.195 26.787 1.00 95.38 169 ASP A C 1
ATOM 1309 O O . ASP A 1 169 ? -5.721 -10.618 27.609 1.00 95.38 169 ASP A O 1
ATOM 1313 N N . GLY A 1 170 ? -7.527 -10.627 26.276 1.00 95.56 170 GLY A N 1
ATOM 1314 C CA . GLY A 1 170 ? -7.973 -9.272 26.570 1.00 95.56 170 GLY A CA 1
ATOM 1315 C C . GLY A 1 170 ? -7.407 -8.201 25.636 1.00 95.56 170 GLY A C 1
ATOM 1316 O O . GLY A 1 170 ? -7.785 -7.039 25.788 1.00 95.56 170 GLY A O 1
ATOM 1317 N N . GLN A 1 171 ? -6.550 -8.546 24.668 1.00 96.69 171 GLN A N 1
ATOM 1318 C CA . GLN A 1 171 ? -6.002 -7.577 23.720 1.00 96.69 171 GLN A CA 1
ATOM 1319 C C . GLN A 1 171 ? -7.049 -7.167 22.676 1.00 96.69 171 GLN A C 1
ATOM 1321 O O . GLN A 1 171 ? -7.741 -8.003 22.102 1.00 96.69 171 GLN A O 1
ATOM 1326 N N . TRP A 1 172 ? -7.153 -5.871 22.389 1.00 97.94 172 TRP A N 1
ATOM 1327 C CA . TRP A 1 172 ? -7.964 -5.373 21.279 1.00 97.94 172 TRP A CA 1
ATOM 1328 C C . TRP A 1 172 ? -7.179 -5.425 19.969 1.00 97.94 172 TRP A C 1
ATOM 1330 O O . TRP A 1 172 ? -6.065 -4.904 19.895 1.00 97.94 172 TRP A O 1
ATOM 1340 N N . LYS A 1 173 ? -7.785 -6.000 18.927 1.00 98.44 173 LYS A N 1
ATOM 1341 C CA . LYS A 1 173 ? -7.231 -6.032 17.570 1.00 98.44 173 LYS A CA 1
ATOM 1342 C C . LYS A 1 173 ? -8.206 -5.460 16.559 1.00 98.44 173 LYS A C 1
ATOM 1344 O O . LYS A 1 173 ? -9.404 -5.734 16.617 1.00 98.44 173 LYS A O 1
ATOM 1349 N N . SER A 1 174 ? -7.683 -4.679 15.622 1.00 98.38 174 SER A N 1
ATOM 1350 C CA . SER A 1 174 ? -8.424 -4.157 14.479 1.00 98.38 174 SER A CA 1
ATOM 1351 C C . SER A 1 174 ? -8.755 -5.296 13.515 1.00 98.38 174 SER A C 1
ATOM 1353 O O . SER A 1 174 ? -7.861 -5.952 12.973 1.00 98.38 174 SER A O 1
ATOM 1355 N N . ILE A 1 175 ? -10.051 -5.540 13.318 1.00 98.44 175 ILE A N 1
ATOM 1356 C CA . ILE A 1 175 ? -10.595 -6.557 12.404 1.00 98.44 175 ILE A CA 1
ATOM 1357 C C . ILE A 1 175 ? -11.121 -5.935 11.105 1.00 98.44 175 ILE A C 1
ATOM 1359 O O . ILE A 1 175 ? -11.224 -6.602 10.073 1.00 98.44 175 ILE A O 1
ATOM 1363 N N . HIS A 1 176 ? -11.451 -4.644 11.123 1.00 98.12 176 HIS A N 1
ATOM 1364 C CA . HIS A 1 176 ? -11.902 -3.924 9.941 1.00 98.12 176 HIS A CA 1
ATOM 1365 C C . HIS A 1 176 ? -11.499 -2.460 10.017 1.00 98.12 176 HIS A C 1
ATOM 1367 O O . HIS A 1 176 ? -11.813 -1.779 10.984 1.00 98.12 176 HIS A O 1
ATOM 1373 N N . TYR A 1 177 ? -10.895 -1.964 8.949 1.00 95.88 177 TYR A N 1
ATOM 1374 C CA . TYR A 1 177 ? -10.508 -0.575 8.782 1.00 95.88 177 TYR A CA 1
ATOM 1375 C C . TYR A 1 177 ? -11.107 -0.045 7.483 1.00 95.88 177 TYR A C 1
ATOM 1377 O O . TYR A 1 177 ? -10.910 -0.619 6.412 1.00 95.88 177 TYR A O 1
ATOM 1385 N N . ARG A 1 178 ? -11.811 1.082 7.546 1.00 96.31 178 ARG A N 1
ATOM 1386 C CA . ARG A 1 178 ? -12.330 1.783 6.371 1.00 96.31 178 ARG A CA 1
ATOM 1387 C C . ARG A 1 178 ? -11.894 3.236 6.403 1.00 96.31 178 ARG A C 1
ATOM 1389 O O . ARG A 1 178 ? -12.184 3.943 7.361 1.00 96.31 178 ARG A O 1
ATOM 1396 N N . CYS A 1 179 ? -11.284 3.707 5.321 1.00 93.38 179 CYS A N 1
ATOM 1397 C CA . CYS A 1 179 ? -10.834 5.091 5.188 1.00 93.38 179 CYS A CA 1
ATOM 1398 C C . CYS A 1 179 ? -11.270 5.732 3.872 1.00 93.38 179 CYS A C 1
ATOM 1400 O O . CYS A 1 179 ? -11.649 5.053 2.919 1.00 93.38 179 CYS A O 1
ATOM 1402 N N . ASN A 1 180 ? -11.207 7.058 3.824 1.00 89.50 180 ASN A N 1
ATOM 1403 C CA . ASN A 1 180 ? -11.472 7.865 2.643 1.00 89.50 180 ASN A CA 1
ATOM 1404 C C . ASN A 1 180 ? -10.532 9.076 2.646 1.00 89.50 180 ASN A C 1
ATOM 1406 O O . ASN A 1 180 ? -10.953 10.186 2.962 1.00 89.50 180 ASN A O 1
ATOM 1410 N N . TRP A 1 181 ? -9.251 8.840 2.356 1.00 87.94 181 TRP A N 1
ATOM 1411 C CA . TRP A 1 181 ? -8.237 9.891 2.339 1.00 87.94 181 TRP A CA 1
ATOM 1412 C C . TRP A 1 181 ? -8.460 10.879 1.186 1.00 87.94 181 TRP A C 1
ATOM 1414 O O . TRP A 1 181 ? -8.496 10.499 0.008 1.00 87.94 181 TRP A O 1
ATOM 1424 N N . GLN A 1 182 ? -8.581 12.152 1.550 1.00 84.50 182 GLN A N 1
ATOM 1425 C CA . GLN A 1 182 ? -8.769 13.304 0.673 1.00 84.50 182 GLN A CA 1
ATOM 1426 C C . GLN A 1 182 ? -7.702 14.346 0.990 1.00 84.50 182 GLN A C 1
ATOM 1428 O O . GLN A 1 182 ? -7.358 14.548 2.148 1.00 84.50 182 GLN A O 1
ATOM 1433 N N . ASP A 1 183 ? -7.175 15.022 -0.022 1.00 81.44 183 ASP A N 1
ATOM 1434 C CA . ASP A 1 183 ? -6.327 16.193 0.197 1.00 81.44 183 ASP A CA 1
ATOM 1435 C C . ASP A 1 183 ? -7.222 17.374 0.599 1.00 81.44 183 ASP A C 1
ATOM 1437 O O . ASP A 1 183 ? -8.089 17.787 -0.175 1.00 81.44 183 ASP A O 1
ATOM 1441 N N . SER A 1 184 ? -7.036 17.898 1.813 1.00 66.56 184 SER A N 1
ATOM 1442 C CA . SER A 1 184 ? -7.873 18.969 2.361 1.00 66.56 184 SER A CA 1
ATOM 1443 C C . SER A 1 184 ? -7.618 20.332 1.704 1.00 66.56 184 SER A C 1
ATOM 1445 O O . SER A 1 184 ? -8.377 21.268 1.948 1.00 66.56 184 SER A O 1
ATOM 1447 N N . GLY A 1 185 ? -6.573 20.456 0.874 1.00 63.81 185 GLY A N 1
ATOM 1448 C CA . GLY A 1 185 ? -6.227 21.668 0.123 1.00 63.81 185 GLY A CA 1
ATOM 1449 C C . GLY A 1 185 ? -6.411 21.563 -1.394 1.00 63.81 185 GLY A C 1
ATOM 1450 O O . GLY A 1 185 ? -6.288 22.569 -2.097 1.00 63.81 185 GLY A O 1
ATOM 1451 N N . SER A 1 186 ? -6.716 20.379 -1.931 1.00 51.69 186 SER A N 1
ATOM 1452 C CA . SER A 1 186 ? -6.952 20.225 -3.367 1.00 51.69 186 SER A CA 1
ATOM 1453 C C . SER A 1 186 ? -8.352 20.724 -3.746 1.00 51.69 186 SER A C 1
ATOM 1455 O O . SER A 1 186 ? -9.334 20.309 -3.128 1.00 51.69 186 SER A O 1
ATOM 1457 N N . PRO A 1 187 ? -8.494 21.570 -4.788 1.00 49.62 187 PRO A N 1
ATOM 1458 C CA . PRO A 1 187 ? -9.800 21.898 -5.347 1.00 49.62 187 PRO A CA 1
ATOM 1459 C C . PRO A 1 187 ? -10.570 20.606 -5.644 1.00 49.62 187 PRO A C 1
ATOM 1461 O O . PRO A 1 187 ? -10.025 19.709 -6.299 1.00 49.62 187 PRO A O 1
ATOM 1464 N N . LYS A 1 188 ? -11.815 20.511 -5.153 1.00 48.41 188 LYS A N 1
ATOM 1465 C CA . LYS A 1 188 ? -12.749 19.414 -5.455 1.00 48.41 188 LYS A CA 1
ATOM 1466 C C . LYS A 1 188 ? -12.768 19.213 -6.977 1.00 48.41 188 LYS A C 1
ATOM 1468 O O . LYS A 1 188 ? -13.249 20.085 -7.692 1.00 48.41 188 LYS A O 1
ATOM 1473 N N . GLY A 1 189 ? -12.144 18.140 -7.466 1.00 49.69 189 GLY A N 1
ATOM 1474 C CA . GLY A 1 189 ? -11.894 17.928 -8.902 1.00 49.69 189 GLY A CA 1
ATOM 1475 C C . GLY A 1 189 ? -10.569 17.236 -9.249 1.00 49.69 189 GLY A C 1
ATOM 1476 O O . GLY A 1 189 ? -10.476 16.587 -10.284 1.00 49.69 189 GLY A O 1
ATOM 1477 N N . LYS A 1 190 ? -9.555 17.254 -8.369 1.00 51.06 190 LYS A N 1
ATOM 1478 C CA . LYS A 1 190 ? -8.299 16.485 -8.573 1.00 51.06 190 LYS A CA 1
ATOM 1479 C C . LYS A 1 190 ? -8.359 15.025 -8.084 1.00 51.06 190 LYS A C 1
ATOM 1481 O O . LYS A 1 190 ? -7.346 14.336 -8.015 1.00 51.06 190 LYS A O 1
ATOM 1486 N N . GLU A 1 191 ? -9.551 14.525 -7.769 1.00 53.19 191 GLU A N 1
ATOM 1487 C CA . GLU A 1 191 ? -9.789 13.253 -7.068 1.00 53.19 191 GLU A CA 1
ATOM 1488 C C . GLU A 1 191 ? -9.385 11.992 -7.864 1.00 53.19 191 GLU A C 1
ATOM 1490 O O . GLU A 1 191 ? -9.153 10.942 -7.261 1.00 53.19 191 GLU A O 1
ATOM 1495 N N . ALA A 1 192 ? -9.200 12.088 -9.185 1.00 52.78 192 ALA A N 1
ATOM 1496 C CA . ALA A 1 192 ? -8.723 10.993 -10.041 1.00 52.78 192 ALA A CA 1
ATOM 1497 C C . ALA A 1 192 ? -7.183 10.840 -10.087 1.00 52.78 192 ALA A C 1
ATOM 1499 O O . ALA A 1 192 ? -6.676 9.905 -10.703 1.00 52.78 192 ALA A O 1
ATOM 1500 N N . SER A 1 193 ? -6.408 11.737 -9.457 1.00 62.59 193 SER A N 1
ATOM 1501 C CA . SER A 1 193 ? -4.967 11.826 -9.733 1.00 62.59 193 SER A CA 1
ATOM 1502 C C . SER A 1 193 ? -4.085 10.819 -8.995 1.00 62.59 193 SER A C 1
ATOM 1504 O O . SER A 1 193 ? -2.943 10.650 -9.395 1.00 62.59 193 SER A O 1
ATOM 1506 N N . GLU A 1 194 ? -4.534 10.186 -7.910 1.00 66.62 194 GLU A N 1
ATOM 1507 C CA . GLU A 1 194 ? -3.639 9.387 -7.050 1.00 66.62 194 GLU A CA 1
ATOM 1508 C C . GLU A 1 194 ? -3.317 7.992 -7.621 1.00 66.62 194 GLU A C 1
ATOM 1510 O O . GLU A 1 194 ? -2.132 7.710 -7.783 1.00 66.62 194 GLU A O 1
ATOM 1515 N N . PRO A 1 195 ? -4.294 7.157 -8.048 1.00 67.75 195 PRO A N 1
ATOM 1516 C CA . PRO A 1 195 ? -3.980 5.901 -8.745 1.00 67.75 195 PRO A CA 1
ATOM 1517 C C . PRO A 1 195 ? -3.173 6.140 -10.023 1.00 67.75 195 PRO A C 1
ATOM 1519 O O . PRO A 1 195 ? -2.317 5.349 -10.406 1.00 67.75 195 PRO A O 1
ATOM 1522 N N . LEU A 1 196 ? -3.421 7.279 -10.667 1.00 70.75 196 LEU A N 1
ATOM 1523 C CA . LEU A 1 196 ? -2.734 7.671 -11.879 1.00 70.75 196 LEU A CA 1
ATOM 1524 C C . LEU A 1 196 ? -1.308 8.193 -11.614 1.00 70.75 196 LEU A C 1
ATOM 1526 O O . LEU A 1 196 ? -0.407 7.915 -12.397 1.00 70.75 196 LEU A O 1
ATOM 1530 N N . GLN A 1 197 ? -1.071 8.897 -10.503 1.00 71.25 197 GLN A N 1
ATOM 1531 C CA . GLN A 1 197 ? 0.278 9.247 -10.034 1.00 71.25 197 GLN A CA 1
ATOM 1532 C C . GLN A 1 197 ? 1.073 7.991 -9.666 1.00 71.25 197 GLN A C 1
ATOM 1534 O O . GLN A 1 197 ? 2.234 7.876 -10.053 1.00 71.25 197 GLN A O 1
ATOM 1539 N N . ASP A 1 198 ? 0.441 7.029 -8.994 1.00 70.75 198 ASP A N 1
ATOM 1540 C CA . ASP A 1 198 ? 1.046 5.737 -8.657 1.00 70.75 198 ASP A CA 1
ATOM 1541 C C . ASP A 1 198 ? 1.410 4.935 -9.916 1.00 70.75 198 ASP A C 1
ATOM 1543 O O . ASP A 1 198 ? 2.509 4.376 -10.018 1.00 70.75 198 ASP A O 1
ATOM 1547 N N . ALA A 1 199 ? 0.523 4.946 -10.915 1.00 73.88 199 ALA A N 1
ATOM 1548 C CA . ALA A 1 199 ? 0.782 4.378 -12.229 1.00 73.88 199 ALA A CA 1
ATOM 1549 C C . ALA A 1 199 ? 1.978 5.060 -12.915 1.00 73.88 199 ALA A C 1
ATOM 1551 O O . ALA A 1 199 ? 2.881 4.374 -13.391 1.00 73.88 199 ALA A O 1
ATOM 1552 N N . LEU A 1 200 ? 2.033 6.396 -12.921 1.00 76.00 200 LEU A N 1
ATOM 1553 C CA . LEU A 1 200 ? 3.145 7.159 -13.501 1.00 76.00 200 LEU A CA 1
ATOM 1554 C C . LEU A 1 200 ? 4.482 6.853 -12.813 1.00 76.00 200 LEU A C 1
ATOM 1556 O O . LEU A 1 200 ? 5.475 6.612 -13.494 1.00 76.00 200 LEU A O 1
ATOM 1560 N N . GLN A 1 201 ? 4.506 6.773 -11.483 1.00 75.19 201 GLN A N 1
ATOM 1561 C CA . GLN A 1 201 ? 5.717 6.419 -10.743 1.00 75.19 201 GLN A CA 1
ATOM 1562 C C . GLN A 1 201 ? 6.174 4.983 -11.044 1.00 75.19 201 GLN A C 1
ATOM 1564 O O . GLN A 1 201 ? 7.368 4.721 -11.196 1.00 75.19 201 GLN A O 1
ATOM 1569 N N . THR A 1 202 ? 5.229 4.046 -11.167 1.00 75.75 202 THR A N 1
ATOM 1570 C CA . THR A 1 202 ? 5.528 2.663 -11.565 1.00 75.75 202 THR A CA 1
ATOM 1571 C C . THR A 1 202 ? 6.138 2.615 -12.970 1.00 75.75 202 THR A C 1
ATOM 1573 O O . THR A 1 202 ? 7.128 1.915 -13.183 1.00 75.75 202 THR A O 1
ATOM 1576 N N . LEU A 1 203 ? 5.605 3.403 -13.910 1.00 76.19 203 LEU A N 1
ATOM 1577 C CA . LEU A 1 203 ? 6.133 3.528 -15.273 1.00 76.19 203 LEU A CA 1
ATOM 1578 C C . LEU A 1 203 ? 7.560 4.102 -15.290 1.00 76.19 203 LEU A C 1
ATOM 1580 O O . LEU A 1 203 ? 8.412 3.579 -16.010 1.00 76.19 203 LEU A O 1
ATOM 1584 N N . ASP A 1 204 ? 7.850 5.112 -14.464 1.00 74.88 204 ASP A N 1
ATOM 1585 C CA . ASP A 1 204 ? 9.196 5.686 -14.341 1.00 74.88 204 ASP A CA 1
ATOM 1586 C C . ASP A 1 204 ? 10.212 4.657 -13.824 1.00 74.88 204 ASP A C 1
ATOM 1588 O O . ASP A 1 204 ? 11.314 4.539 -14.369 1.00 74.88 204 ASP A O 1
ATOM 1592 N N . LEU A 1 205 ? 9.838 3.855 -12.820 1.00 73.88 205 LEU A N 1
ATOM 1593 C CA . LEU A 1 205 ? 10.687 2.772 -12.313 1.00 73.88 205 LEU A CA 1
ATOM 1594 C C . LEU A 1 205 ? 10.961 1.712 -13.389 1.00 73.88 205 LEU A C 1
ATOM 1596 O O . LEU A 1 205 ? 12.110 1.301 -13.558 1.00 73.88 205 LEU A O 1
ATOM 1600 N N . MET A 1 206 ? 9.943 1.311 -14.159 1.00 80.38 206 MET A N 1
ATOM 1601 C CA . MET A 1 206 ? 10.112 0.382 -15.287 1.00 80.38 206 MET A CA 1
ATOM 1602 C C . MET A 1 206 ? 11.080 0.945 -16.338 1.00 80.38 206 MET A C 1
ATOM 1604 O O . MET A 1 206 ? 11.971 0.240 -16.823 1.00 80.38 206 MET A O 1
ATOM 1608 N N . ALA A 1 207 ? 10.943 2.232 -16.672 1.00 77.19 207 ALA A N 1
ATOM 1609 C CA . ALA A 1 207 ? 11.806 2.908 -17.635 1.00 77.19 207 ALA A CA 1
ATOM 1610 C C . ALA A 1 207 ? 13.261 3.011 -17.146 1.00 77.19 207 ALA A C 1
ATOM 1612 O O . ALA A 1 207 ? 14.189 2.838 -17.944 1.00 77.19 207 ALA A O 1
ATOM 1613 N N . LEU A 1 208 ? 13.478 3.262 -15.851 1.00 78.75 208 LEU A N 1
ATOM 1614 C CA . LEU A 1 208 ? 14.808 3.283 -15.238 1.00 78.75 208 LEU A CA 1
ATOM 1615 C C . LEU A 1 208 ? 15.477 1.906 -15.285 1.00 78.75 208 LEU A C 1
ATOM 1617 O O . LEU A 1 208 ? 16.625 1.824 -15.729 1.00 78.75 208 LEU A O 1
ATOM 1621 N N . SER A 1 209 ? 14.761 0.835 -14.926 1.00 78.69 209 SER A N 1
ATOM 1622 C CA . SER A 1 209 ? 15.283 -0.537 -15.006 1.00 78.69 209 SER A CA 1
ATOM 1623 C C . SER A 1 209 ? 15.712 -0.906 -16.430 1.00 78.69 209 SER A C 1
ATOM 1625 O O . SER A 1 209 ? 16.790 -1.463 -16.634 1.00 78.69 209 SER A O 1
ATOM 1627 N N . LEU A 1 210 ? 14.923 -0.522 -17.441 1.00 80.62 210 LEU A N 1
ATOM 1628 C CA . LEU A 1 210 ? 15.280 -0.731 -18.850 1.00 80.62 210 LEU A CA 1
ATOM 1629 C C . LEU A 1 210 ? 16.536 0.054 -19.259 1.00 80.62 210 LEU A C 1
ATOM 1631 O O . LEU A 1 210 ? 17.409 -0.487 -19.935 1.00 80.62 210 LEU A O 1
ATOM 1635 N N . ARG A 1 211 ? 16.656 1.325 -18.847 1.00 83.44 211 ARG A N 1
ATOM 1636 C CA . ARG A 1 211 ? 17.833 2.159 -19.156 1.00 83.44 211 ARG A CA 1
ATOM 1637 C C . ARG A 1 211 ? 19.108 1.636 -18.497 1.00 83.44 211 ARG A C 1
ATOM 1639 O O . ARG A 1 211 ? 20.169 1.745 -19.106 1.00 83.44 211 ARG A O 1
ATOM 1646 N N . ALA A 1 212 ? 19.020 1.098 -17.281 1.00 79.31 212 ALA A N 1
ATOM 1647 C CA . ALA A 1 212 ? 20.165 0.507 -16.592 1.00 79.31 212 ALA A CA 1
ATOM 1648 C C . ALA A 1 212 ? 20.733 -0.676 -17.393 1.00 79.31 212 ALA A C 1
ATOM 1650 O O . ALA A 1 212 ? 21.922 -0.700 -17.707 1.00 79.31 212 ALA A O 1
ATOM 1651 N N . VAL A 1 213 ? 19.857 -1.581 -17.841 1.00 79.94 213 VAL A N 1
ATOM 1652 C CA . VAL A 1 213 ? 20.245 -2.748 -18.647 1.00 79.94 213 VAL A CA 1
ATOM 1653 C C . VAL A 1 213 ? 20.851 -2.337 -19.992 1.00 79.94 213 VAL A C 1
ATOM 1655 O O . VAL A 1 213 ? 21.865 -2.903 -20.399 1.00 79.94 213 VAL A O 1
ATOM 1658 N N . GLU A 1 214 ? 20.290 -1.321 -20.655 1.00 81.12 214 GLU A N 1
ATOM 1659 C CA . GLU A 1 214 ? 20.833 -0.795 -21.917 1.00 81.12 214 GLU A CA 1
ATOM 1660 C C . GLU A 1 214 ? 22.205 -0.119 -21.766 1.00 81.12 214 GLU A C 1
ATOM 1662 O O . GLU A 1 214 ? 23.010 -0.162 -22.697 1.00 81.12 214 GLU A O 1
ATOM 1667 N N . ARG A 1 215 ? 22.477 0.525 -20.622 1.00 81.88 215 ARG A N 1
ATOM 1668 C CA . ARG A 1 215 ? 23.760 1.199 -20.360 1.00 81.88 215 ARG A CA 1
ATOM 1669 C C . ARG A 1 215 ? 24.873 0.218 -20.025 1.00 81.88 215 ARG A C 1
ATOM 1671 O O . ARG A 1 215 ? 25.983 0.379 -20.524 1.00 81.88 215 ARG A O 1
ATOM 1678 N N . GLU A 1 216 ? 24.589 -0.758 -19.171 1.00 76.69 216 GLU A N 1
ATOM 1679 C CA . GLU A 1 216 ? 25.615 -1.664 -18.649 1.00 76.69 216 GLU A CA 1
ATOM 1680 C C . GLU A 1 216 ? 26.011 -2.753 -19.641 1.00 76.69 216 GLU A C 1
ATOM 1682 O O . GLU A 1 216 ? 27.132 -3.251 -19.587 1.00 76.69 216 GLU A O 1
ATOM 1687 N N . ASN A 1 217 ? 25.128 -3.113 -20.576 1.00 67.00 217 ASN A N 1
ATOM 1688 C CA . ASN A 1 217 ? 25.373 -4.242 -21.456 1.00 67.00 217 ASN A CA 1
ATOM 1689 C C . ASN A 1 217 ? 25.056 -3.918 -22.913 1.00 67.00 217 ASN A C 1
ATOM 1691 O O . ASN A 1 217 ? 23.905 -3.934 -23.347 1.00 67.00 217 ASN A O 1
ATOM 1695 N N . ARG A 1 218 ? 26.113 -3.738 -23.714 1.00 70.00 218 ARG A N 1
ATOM 1696 C CA . ARG A 1 218 ? 25.997 -3.764 -25.183 1.00 70.00 218 ARG A CA 1
ATOM 1697 C C . ARG A 1 218 ? 25.442 -5.105 -25.685 1.00 70.00 218 ARG A C 1
ATOM 1699 O O . ARG A 1 218 ? 24.825 -5.125 -26.747 1.00 70.00 218 ARG A O 1
ATOM 1706 N N . ASP A 1 219 ? 25.659 -6.170 -24.908 1.00 77.88 219 ASP A N 1
ATOM 1707 C CA . ASP A 1 219 ? 25.138 -7.520 -25.118 1.00 77.88 219 ASP A CA 1
ATOM 1708 C C . ASP A 1 219 ? 24.690 -8.132 -23.769 1.00 77.88 219 ASP A C 1
ATOM 1710 O O . ASP A 1 219 ? 25.497 -8.728 -23.051 1.00 77.88 219 ASP A O 1
ATOM 1714 N N . PRO A 1 220 ? 23.445 -7.877 -23.325 1.00 79.75 220 PRO A N 1
ATOM 1715 C CA . PRO A 1 220 ? 22.977 -8.299 -22.009 1.00 79.75 220 PRO A CA 1
ATOM 1716 C C . PRO A 1 220 ? 22.904 -9.815 -21.912 1.00 79.75 220 PRO A C 1
ATOM 1718 O O . PRO A 1 220 ? 22.292 -10.488 -22.742 1.00 79.75 220 PRO A O 1
ATOM 1721 N N . ARG A 1 221 ? 23.509 -10.356 -20.850 1.00 85.25 221 ARG A N 1
ATOM 1722 C CA . ARG A 1 221 ? 23.477 -11.795 -20.594 1.00 85.25 221 ARG A CA 1
ATOM 1723 C C . ARG A 1 221 ? 22.021 -12.269 -20.414 1.00 85.25 221 ARG A C 1
ATOM 1725 O O . ARG A 1 221 ? 21.235 -11.570 -19.766 1.00 85.25 221 ARG A O 1
ATOM 1732 N N . PRO A 1 222 ? 21.652 -13.461 -20.922 1.00 83.75 222 PRO A N 1
ATOM 1733 C CA . PRO A 1 222 ? 20.279 -13.961 -20.838 1.00 83.75 222 PRO A CA 1
ATOM 1734 C C . PRO A 1 222 ? 19.704 -14.028 -19.415 1.00 83.75 222 PRO A C 1
ATOM 1736 O O . PRO A 1 222 ? 18.523 -13.762 -19.220 1.00 83.75 222 PRO A O 1
ATOM 1739 N N . ASP A 1 223 ? 20.524 -14.335 -18.406 1.00 84.44 223 ASP A N 1
ATOM 1740 C CA . ASP A 1 223 ? 20.115 -14.382 -16.995 1.00 84.44 223 ASP A CA 1
ATOM 1741 C C . ASP A 1 223 ? 19.668 -13.011 -16.464 1.00 84.44 223 ASP A C 1
ATOM 1743 O O . ASP A 1 223 ? 18.668 -12.924 -15.753 1.00 84.44 223 ASP A O 1
ATOM 1747 N N . VAL A 1 224 ? 20.346 -11.934 -16.867 1.00 84.69 224 VAL A N 1
ATOM 1748 C CA . VAL A 1 224 ? 19.962 -10.556 -16.514 1.00 84.69 224 VAL A CA 1
ATOM 1749 C C . VAL A 1 224 ? 18.617 -10.192 -17.147 1.00 84.69 224 VAL A C 1
ATOM 1751 O O . VAL A 1 224 ? 17.770 -9.585 -16.493 1.00 84.69 224 VAL A O 1
ATOM 1754 N N . LEU A 1 225 ? 18.387 -10.605 -18.397 1.00 85.88 225 LEU A N 1
ATOM 1755 C CA . LEU A 1 225 ? 17.123 -10.355 -19.096 1.00 85.88 225 LEU A CA 1
ATOM 1756 C C . LEU A 1 225 ? 15.943 -11.110 -18.472 1.00 85.88 225 LEU A C 1
ATOM 1758 O O . LEU A 1 225 ? 14.853 -10.548 -18.392 1.00 85.88 225 LEU A O 1
ATOM 1762 N N . VAL A 1 226 ? 16.150 -12.341 -17.988 1.00 87.06 226 VAL A N 1
ATOM 1763 C CA . VAL A 1 226 ? 15.115 -13.093 -17.252 1.00 87.06 226 VAL A CA 1
ATOM 176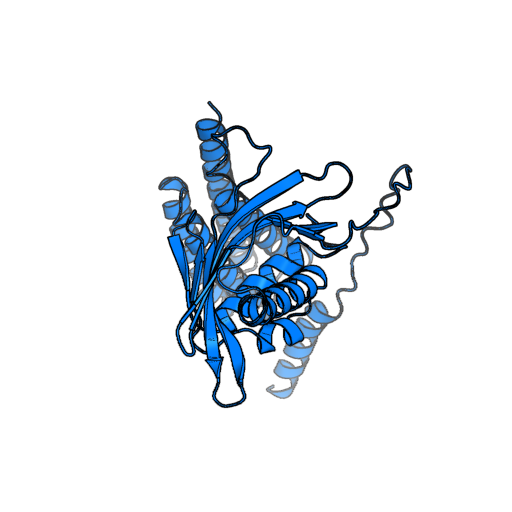4 C C . VAL A 1 226 ? 14.733 -12.366 -15.959 1.00 87.06 226 VAL A C 1
ATOM 1766 O O . VAL A 1 226 ? 13.547 -12.197 -15.678 1.00 87.06 226 VAL A O 1
ATOM 1769 N N . VAL A 1 227 ? 15.720 -11.885 -15.194 1.00 86.75 227 VAL A N 1
ATOM 1770 C CA . VAL A 1 227 ? 15.469 -11.120 -13.959 1.00 86.75 227 VAL A CA 1
ATOM 1771 C C . VAL A 1 227 ? 14.705 -9.829 -14.260 1.00 86.75 227 VAL A C 1
ATOM 1773 O O . VAL A 1 227 ? 13.699 -9.547 -13.606 1.00 86.75 227 VAL A O 1
ATOM 1776 N N . LEU A 1 228 ? 15.131 -9.079 -15.281 1.00 86.19 228 LEU A N 1
ATOM 1777 C CA . LEU A 1 228 ? 14.448 -7.862 -15.718 1.00 86.19 228 LEU A CA 1
ATOM 1778 C C . LEU A 1 228 ? 12.998 -8.146 -16.128 1.00 86.19 228 LEU A C 1
ATOM 1780 O O . LEU A 1 228 ? 12.095 -7.428 -15.704 1.00 86.19 228 LEU A O 1
ATOM 1784 N N . ALA A 1 229 ? 12.756 -9.189 -16.926 1.00 88.19 229 ALA A N 1
ATOM 1785 C CA . ALA A 1 229 ? 11.410 -9.549 -17.360 1.00 88.19 229 ALA A CA 1
ATOM 1786 C C . ALA A 1 229 ? 10.504 -9.884 -16.164 1.00 88.19 229 ALA A C 1
ATOM 1788 O O . ALA A 1 229 ? 9.377 -9.396 -16.096 1.00 88.19 229 ALA A O 1
ATOM 1789 N N . GLY A 1 230 ? 11.018 -10.624 -15.175 1.00 87.31 230 GLY A N 1
ATOM 1790 C CA . GLY A 1 230 ? 10.304 -10.899 -13.926 1.00 87.31 230 GLY A CA 1
ATOM 1791 C C . GLY A 1 230 ? 9.939 -9.627 -13.147 1.00 87.31 230 GLY A C 1
ATOM 1792 O O . GLY A 1 230 ? 8.798 -9.484 -12.701 1.00 87.31 230 GLY A O 1
ATOM 1793 N N . GLN A 1 231 ? 10.868 -8.672 -13.035 1.00 82.56 231 GLN A N 1
ATOM 1794 C CA . GLN A 1 231 ? 10.619 -7.374 -12.391 1.00 82.56 231 GLN A CA 1
ATOM 1795 C C . GLN A 1 231 ? 9.573 -6.547 -13.146 1.00 82.56 231 GLN A C 1
ATOM 1797 O O . GLN A 1 231 ? 8.602 -6.086 -12.543 1.00 82.56 231 GLN A O 1
ATOM 1802 N N . LEU A 1 232 ? 9.726 -6.413 -14.467 1.00 85.81 232 LEU A N 1
ATOM 1803 C CA . LEU A 1 232 ? 8.780 -5.689 -15.316 1.00 85.81 232 LEU A CA 1
ATOM 1804 C C . LEU A 1 232 ? 7.385 -6.316 -15.245 1.00 85.81 232 LEU A C 1
ATOM 1806 O O . LEU A 1 232 ? 6.398 -5.593 -15.202 1.00 85.81 232 LEU A O 1
ATOM 1810 N N . LYS A 1 233 ? 7.285 -7.647 -15.168 1.00 91.38 233 LYS A N 1
ATOM 1811 C CA . LYS A 1 233 ? 6.014 -8.370 -15.024 1.00 91.38 233 LYS A CA 1
ATOM 1812 C C . LYS A 1 233 ? 5.340 -8.095 -13.683 1.00 91.38 233 LYS A C 1
ATOM 1814 O O . LYS A 1 233 ? 4.126 -7.909 -13.634 1.00 91.38 233 LYS A O 1
ATOM 1819 N N . ALA A 1 234 ? 6.104 -8.038 -12.593 1.00 79.56 234 ALA A N 1
ATOM 1820 C CA . ALA A 1 234 ? 5.574 -7.653 -11.286 1.00 79.56 234 ALA A CA 1
ATOM 1821 C C . ALA A 1 234 ? 5.074 -6.196 -11.290 1.00 79.56 234 ALA A C 1
ATOM 1823 O O . ALA A 1 234 ? 3.955 -5.928 -10.851 1.00 79.56 234 ALA A O 1
ATOM 1824 N N . GLN A 1 235 ? 5.858 -5.272 -11.854 1.00 81.19 235 GLN A N 1
ATOM 1825 C CA . GLN A 1 235 ? 5.492 -3.857 -11.981 1.00 81.19 235 GLN A CA 1
ATOM 1826 C C . GLN A 1 235 ? 4.286 -3.649 -12.905 1.00 81.19 235 GLN A C 1
ATOM 1828 O O . GLN A 1 235 ? 3.387 -2.884 -12.572 1.00 81.19 235 GLN A O 1
ATOM 1833 N N . GLN A 1 236 ? 4.198 -4.387 -14.013 1.00 92.19 236 GLN A N 1
ATOM 1834 C CA . GLN A 1 236 ? 3.057 -4.344 -14.927 1.00 92.19 236 GLN A CA 1
ATOM 1835 C C . GLN A 1 236 ? 1.760 -4.786 -14.238 1.00 92.19 236 GLN A C 1
ATOM 1837 O O . GLN A 1 236 ? 0.720 -4.176 -14.469 1.00 92.19 236 GLN A O 1
ATOM 1842 N N . LYS A 1 237 ? 1.800 -5.793 -13.355 1.00 87.56 237 LYS A N 1
ATOM 1843 C CA . LYS A 1 237 ? 0.621 -6.197 -12.570 1.00 87.56 237 LYS A CA 1
ATOM 1844 C C . LYS A 1 237 ? 0.175 -5.110 -11.593 1.00 87.56 237 LYS A C 1
ATOM 1846 O O . LYS A 1 237 ? -1.026 -4.895 -11.443 1.00 87.56 237 LYS A O 1
ATOM 1851 N N . LEU A 1 238 ? 1.123 -4.429 -10.943 1.00 76.81 238 LEU A N 1
ATOM 1852 C CA . LEU A 1 238 ? 0.825 -3.280 -10.079 1.00 76.81 238 LEU A CA 1
ATOM 1853 C C . LEU A 1 238 ? 0.196 -2.146 -10.893 1.00 76.81 238 LEU A C 1
ATOM 1855 O O . LEU A 1 238 ? -0.873 -1.666 -10.533 1.00 76.81 238 LEU A O 1
ATOM 1859 N N . LEU A 1 239 ? 0.792 -1.816 -12.039 1.00 81.94 239 LEU A N 1
ATOM 1860 C CA . LEU A 1 239 ? 0.279 -0.816 -12.966 1.00 81.94 239 LEU A CA 1
ATOM 1861 C C . LEU A 1 239 ? -1.142 -1.148 -13.441 1.00 81.94 239 LEU A C 1
ATOM 1863 O O . LEU A 1 239 ? -2.022 -0.298 -13.382 1.00 81.94 239 LEU A O 1
ATOM 1867 N N . ALA A 1 240 ? -1.396 -2.387 -13.870 1.00 85.88 240 ALA A N 1
ATOM 1868 C CA . ALA A 1 240 ? -2.720 -2.823 -14.314 1.00 85.88 240 ALA A CA 1
ATOM 1869 C C . ALA A 1 240 ? -3.768 -2.707 -13.198 1.00 85.88 240 ALA A C 1
ATOM 1871 O O . ALA A 1 240 ? -4.888 -2.259 -13.445 1.00 85.88 240 ALA A O 1
ATOM 1872 N N . ARG A 1 241 ? -3.394 -3.072 -11.965 1.00 81.06 241 ARG A N 1
ATOM 1873 C CA . ARG A 1 241 ? -4.243 -2.910 -10.780 1.00 81.06 241 ARG A CA 1
ATOM 1874 C C . ARG A 1 241 ? -4.550 -1.438 -10.516 1.00 81.06 241 ARG A C 1
ATOM 1876 O O . ARG A 1 241 ? -5.698 -1.098 -10.251 1.00 81.06 241 ARG A O 1
ATOM 1883 N N . ASP A 1 242 ? -3.546 -0.573 -10.582 1.00 77.31 242 ASP A N 1
ATOM 1884 C CA . ASP A 1 242 ? -3.704 0.845 -10.258 1.00 77.31 242 ASP A CA 1
ATOM 1885 C C . ASP A 1 242 ? -4.512 1.577 -11.353 1.00 77.31 242 ASP A C 1
ATOM 1887 O O . ASP A 1 242 ? -5.357 2.416 -11.044 1.00 77.31 242 ASP A O 1
ATOM 1891 N N . LEU A 1 243 ? -4.370 1.172 -12.622 1.00 82.94 243 LEU A N 1
ATOM 1892 C CA . LEU A 1 243 ? -5.164 1.682 -13.748 1.00 82.94 243 LEU A CA 1
ATOM 1893 C C . LEU A 1 243 ? -6.600 1.136 -13.807 1.00 82.94 243 LEU A C 1
ATOM 1895 O O . LEU A 1 243 ? -7.425 1.661 -14.556 1.00 82.94 243 LEU A O 1
ATOM 1899 N N . GLN A 1 244 ? -6.950 0.109 -13.028 1.00 80.31 244 GLN A N 1
ATOM 1900 C CA . GLN A 1 244 ? -8.324 -0.406 -12.989 1.00 80.31 244 GLN A CA 1
ATOM 1901 C C . GLN A 1 244 ? -9.324 0.664 -12.510 1.00 80.31 244 GLN A C 1
ATOM 1903 O O . GLN A 1 244 ? -10.489 0.644 -12.913 1.00 80.31 244 GLN A O 1
ATOM 1908 N N . PHE A 1 245 ? -8.860 1.630 -11.711 1.00 70.75 245 PHE A N 1
ATOM 1909 C CA . PHE A 1 245 ? -9.688 2.646 -11.069 1.00 70.75 245 PHE A CA 1
ATOM 1910 C C . PHE A 1 245 ? -9.398 4.041 -11.635 1.00 70.75 245 PHE A C 1
ATOM 1912 O O . PHE A 1 245 ? -8.425 4.691 -11.264 1.00 70.75 245 PHE A O 1
ATOM 1919 N N . GLY A 1 246 ? -10.271 4.520 -12.525 1.00 67.56 246 GLY A N 1
ATOM 1920 C CA . GLY A 1 246 ? -10.253 5.910 -13.001 1.00 67.56 246 GLY A CA 1
ATOM 1921 C C . GLY A 1 246 ? -9.285 6.223 -14.147 1.00 67.56 246 GLY A C 1
ATOM 1922 O O . GLY A 1 246 ? -9.244 7.370 -14.587 1.00 67.56 246 GLY A O 1
ATOM 1923 N N . ALA A 1 247 ? -8.542 5.242 -14.670 1.00 79.06 247 ALA A N 1
ATOM 1924 C CA . ALA A 1 247 ? -7.748 5.440 -15.882 1.00 79.06 247 ALA A CA 1
ATOM 1925 C C . ALA A 1 247 ? -8.610 5.338 -17.155 1.00 79.06 247 ALA A C 1
ATOM 1927 O O . ALA A 1 247 ? -9.580 4.569 -17.177 1.00 79.06 247 ALA A O 1
ATOM 1928 N N . PRO A 1 248 ? -8.248 6.056 -18.237 1.00 83.38 248 PRO A N 1
ATOM 1929 C CA . PRO A 1 248 ? -8.915 5.907 -19.526 1.00 83.38 248 PRO A CA 1
ATOM 1930 C C . PRO A 1 248 ? -8.715 4.488 -20.076 1.00 83.38 248 PRO A C 1
ATOM 1932 O O . PRO A 1 248 ? -7.653 3.889 -19.893 1.00 83.38 248 PRO A O 1
ATOM 1935 N N . GLU A 1 249 ? -9.708 3.962 -20.799 1.00 87.88 249 GLU A N 1
ATOM 1936 C CA . GLU A 1 249 ? -9.625 2.627 -21.421 1.00 87.88 249 GLU A CA 1
ATOM 1937 C C . GLU A 1 249 ? -8.385 2.476 -22.320 1.00 87.88 249 GLU A C 1
ATOM 1939 O O . GLU A 1 249 ? -7.726 1.440 -22.288 1.00 87.88 249 GLU A O 1
ATOM 1944 N N . SER A 1 250 ? -7.955 3.543 -23.002 1.00 87.62 250 SER A N 1
ATOM 1945 C CA . SER A 1 250 ? -6.729 3.540 -23.814 1.00 87.62 250 SER A CA 1
ATOM 1946 C C . SER A 1 250 ? -5.453 3.223 -23.015 1.00 87.62 250 SER A C 1
ATOM 1948 O O . SER A 1 250 ? -4.538 2.573 -23.530 1.00 87.62 250 SER A O 1
ATOM 1950 N N . ALA A 1 251 ? -5.371 3.636 -21.743 1.00 85.38 251 ALA A N 1
ATOM 1951 C CA . ALA A 1 251 ? -4.258 3.287 -20.857 1.00 85.38 251 ALA A CA 1
ATOM 1952 C C . ALA A 1 251 ? -4.326 1.815 -20.418 1.00 85.38 251 ALA A C 1
ATOM 1954 O O . ALA A 1 251 ? -3.289 1.150 -20.328 1.00 85.38 251 ALA A O 1
ATOM 1955 N N . LYS A 1 252 ? -5.534 1.279 -20.199 1.00 88.44 252 LYS A N 1
ATOM 1956 C CA . LYS A 1 252 ? -5.746 -0.137 -19.859 1.00 88.44 252 LYS A CA 1
ATOM 1957 C C . LYS A 1 252 ? -5.376 -1.050 -21.030 1.00 88.44 252 LYS A C 1
ATOM 1959 O O . LYS A 1 252 ? -4.603 -1.989 -20.848 1.00 88.44 252 LYS A O 1
ATOM 1964 N N . GLU A 1 253 ? -5.825 -0.722 -22.240 1.00 90.50 253 GLU A N 1
ATOM 1965 C CA . GLU A 1 253 ? -5.462 -1.432 -23.475 1.00 90.50 253 GLU A CA 1
ATOM 1966 C C . GLU A 1 253 ? -3.946 -1.412 -23.718 1.00 90.50 253 GLU A C 1
ATOM 1968 O O . GLU A 1 253 ? -3.331 -2.446 -23.991 1.00 90.50 253 GLU A O 1
ATOM 1973 N N . SER A 1 254 ? -3.312 -0.248 -23.538 1.00 90.00 254 SER A N 1
ATOM 1974 C CA . SER A 1 254 ? -1.856 -0.107 -23.679 1.00 90.00 254 SER A CA 1
ATOM 1975 C C . SER A 1 254 ? -1.092 -0.965 -22.659 1.00 90.00 254 SER A C 1
ATOM 1977 O O . SER A 1 254 ? -0.037 -1.519 -22.971 1.00 90.00 254 SER A O 1
ATOM 1979 N N . THR A 1 255 ? -1.654 -1.146 -21.460 1.00 91.31 255 THR A N 1
ATOM 1980 C CA . THR A 1 255 ? -1.086 -1.994 -20.398 1.00 91.31 255 THR A CA 1
ATOM 1981 C C . THR A 1 255 ? -1.208 -3.489 -20.710 1.00 91.31 255 THR A C 1
ATOM 1983 O O . THR A 1 255 ? -0.321 -4.266 -20.347 1.00 91.31 255 THR A O 1
ATOM 1986 N N . ALA A 1 256 ? -2.260 -3.906 -21.422 1.00 91.31 256 ALA A N 1
ATOM 1987 C CA . ALA A 1 256 ? -2.375 -5.265 -21.952 1.00 91.31 256 ALA A CA 1
ATOM 1988 C C . ALA A 1 256 ? -1.328 -5.524 -23.050 1.00 91.31 256 ALA A C 1
ATOM 1990 O O . ALA A 1 256 ? -0.656 -6.555 -23.033 1.00 91.31 256 ALA A O 1
ATOM 1991 N N . GLY A 1 257 ? -1.116 -4.557 -23.952 1.00 92.38 257 GLY A N 1
ATOM 1992 C CA . GLY A 1 257 ? -0.049 -4.627 -24.957 1.00 92.38 257 GLY A CA 1
ATOM 1993 C C . GLY A 1 257 ? 1.351 -4.728 -24.337 1.00 92.38 257 GLY A C 1
ATOM 1994 O O . GLY A 1 257 ? 2.178 -5.518 -24.792 1.00 92.38 257 GLY A O 1
ATOM 1995 N N . LEU A 1 258 ? 1.600 -3.989 -23.252 1.00 93.06 258 LEU A N 1
ATOM 1996 C CA . LEU A 1 258 ? 2.842 -4.070 -22.480 1.00 93.06 258 LEU A CA 1
ATOM 1997 C C . LEU A 1 258 ? 3.078 -5.473 -21.893 1.00 93.06 258 LEU A C 1
ATOM 1999 O O . LEU A 1 258 ? 4.206 -5.962 -21.938 1.00 93.06 258 LEU A O 1
ATOM 2003 N N . ALA A 1 259 ? 2.033 -6.140 -21.389 1.00 94.25 259 ALA A N 1
ATOM 2004 C CA . ALA A 1 259 ? 2.142 -7.496 -20.843 1.00 94.25 259 ALA A CA 1
ATOM 2005 C C . ALA A 1 259 ? 2.648 -8.505 -21.888 1.00 94.25 259 ALA A C 1
ATOM 2007 O O . ALA A 1 259 ? 3.537 -9.302 -21.595 1.00 94.25 259 ALA A O 1
ATOM 2008 N N . VAL A 1 260 ? 2.139 -8.420 -23.122 1.00 96.12 260 VAL A N 1
ATOM 2009 C CA . VAL A 1 260 ? 2.556 -9.294 -24.232 1.00 96.12 260 VAL A CA 1
ATOM 2010 C C . VAL A 1 260 ? 4.043 -9.115 -24.549 1.00 96.12 260 VAL A C 1
ATOM 2012 O O . VAL A 1 260 ? 4.754 -10.102 -24.720 1.00 96.12 260 VAL A O 1
ATOM 2015 N N . LEU A 1 261 ? 4.529 -7.870 -24.577 1.00 94.25 261 LEU A N 1
ATOM 2016 C CA . LEU A 1 261 ? 5.941 -7.572 -24.842 1.00 94.25 261 LEU A CA 1
ATOM 2017 C C . LEU A 1 261 ? 6.865 -8.076 -23.723 1.00 94.25 261 LEU A C 1
ATOM 2019 O O . LEU A 1 261 ? 7.968 -8.547 -23.998 1.00 94.25 261 LEU A O 1
ATOM 2023 N N . ILE A 1 262 ? 6.422 -7.997 -22.464 1.00 92.81 262 ILE A N 1
ATOM 2024 C CA . ILE A 1 262 ? 7.174 -8.524 -21.316 1.00 92.81 262 ILE A CA 1
ATOM 2025 C C . ILE A 1 262 ? 7.240 -10.056 -21.371 1.00 92.81 262 ILE A C 1
ATOM 2027 O O . ILE A 1 262 ? 8.311 -10.623 -21.157 1.00 92.81 262 ILE A O 1
ATOM 2031 N N . ASP A 1 263 ? 6.140 -10.729 -21.713 1.00 93.44 263 ASP A N 1
ATOM 2032 C CA . ASP A 1 263 ? 6.124 -12.187 -21.887 1.00 93.44 263 ASP A CA 1
ATOM 2033 C C . ASP A 1 263 ? 6.997 -12.637 -23.072 1.00 93.44 263 ASP A C 1
ATOM 2035 O O . ASP A 1 263 ? 7.658 -13.676 -23.001 1.00 93.44 263 ASP A O 1
ATOM 2039 N N . GLU A 1 264 ? 7.032 -11.865 -24.164 1.00 93.81 264 GLU A N 1
ATOM 2040 C CA . GLU A 1 264 ? 7.942 -12.101 -25.291 1.00 93.81 264 GLU A CA 1
ATOM 2041 C C . GLU A 1 264 ? 9.409 -11.984 -24.848 1.00 93.81 264 GLU A C 1
ATOM 2043 O O . GLU A 1 264 ? 10.230 -12.827 -25.224 1.00 93.81 264 GLU A O 1
ATOM 2048 N N . LEU A 1 265 ? 9.730 -11.001 -23.996 1.00 90.31 265 LEU A N 1
ATOM 2049 C CA . LEU A 1 265 ? 11.075 -10.814 -23.443 1.00 90.31 265 LEU A CA 1
ATOM 2050 C C . LEU A 1 265 ? 11.466 -11.985 -22.541 1.00 90.31 265 LEU A C 1
ATOM 2052 O O . LEU A 1 265 ? 12.553 -12.533 -22.701 1.00 90.31 265 LEU A O 1
ATOM 2056 N N . GLU A 1 266 ? 10.573 -12.406 -21.645 1.00 92.31 266 GLU A N 1
ATOM 2057 C CA . GLU A 1 266 ? 10.786 -13.535 -20.735 1.00 92.31 266 GLU A CA 1
ATOM 2058 C C . GLU A 1 266 ? 11.042 -14.844 -21.500 1.00 92.31 266 GLU A C 1
ATOM 2060 O O . GLU A 1 266 ? 12.025 -15.547 -21.237 1.00 92.31 266 GLU A O 1
ATOM 2065 N N . LYS A 1 267 ? 10.190 -15.158 -22.487 1.00 91.56 267 LYS A N 1
ATOM 2066 C CA . LYS A 1 267 ? 10.328 -16.361 -23.326 1.00 91.56 267 LYS A CA 1
ATOM 2067 C C . LYS A 1 267 ? 11.641 -16.360 -24.098 1.00 91.56 267 LYS A C 1
ATOM 2069 O O . LYS A 1 267 ? 12.351 -17.365 -24.109 1.00 91.56 267 LYS A O 1
ATOM 2074 N N . SER A 1 268 ? 11.969 -15.227 -24.708 1.00 88.06 268 SER A N 1
ATOM 2075 C CA . SER A 1 268 ? 13.146 -15.101 -25.564 1.00 88.06 268 SER A CA 1
ATOM 2076 C C . SER A 1 268 ? 14.452 -15.075 -24.753 1.00 88.06 268 SER A C 1
ATOM 2078 O O . SER A 1 268 ? 15.472 -15.610 -25.188 1.00 88.06 268 SER A O 1
ATOM 2080 N N . ALA A 1 269 ? 14.430 -14.520 -23.536 1.00 86.88 269 ALA A N 1
ATOM 2081 C CA . ALA A 1 269 ? 15.553 -14.594 -22.602 1.00 86.88 269 ALA A CA 1
ATOM 2082 C C . ALA A 1 269 ? 15.779 -16.033 -22.103 1.00 86.88 269 ALA A C 1
ATOM 2084 O O . ALA A 1 269 ? 16.917 -16.499 -22.021 1.00 86.88 269 ALA A O 1
ATOM 2085 N N . SER A 1 270 ? 14.694 -16.769 -21.844 1.00 87.69 270 SER A N 1
ATOM 2086 C CA . SER A 1 270 ? 14.741 -18.155 -21.359 1.00 87.69 270 SER A CA 1
ATOM 2087 C C . SER A 1 270 ? 15.273 -19.144 -22.402 1.00 87.69 270 SER A C 1
ATOM 2089 O O . SER A 1 270 ? 15.959 -20.103 -22.044 1.00 87.69 270 SER A O 1
ATOM 2091 N N . SER A 1 271 ? 15.011 -18.914 -23.693 1.00 87.25 271 SER A N 1
ATOM 2092 C CA . SER A 1 271 ? 15.510 -19.769 -24.780 1.00 87.25 271 SER A CA 1
ATOM 2093 C C . SER A 1 271 ? 17.000 -19.574 -25.084 1.00 87.25 271 SER A C 1
ATOM 2095 O O . SER A 1 271 ? 17.576 -20.392 -25.796 1.00 87.25 271 SER A O 1
ATOM 2097 N N . LYS A 1 272 ? 17.649 -18.531 -24.537 1.00 82.56 272 LYS A N 1
ATOM 2098 C CA . LYS A 1 272 ? 19.047 -18.146 -24.835 1.00 82.56 272 LYS A CA 1
ATOM 2099 C C . LYS A 1 272 ? 19.319 -17.908 -26.329 1.00 82.56 272 LYS A C 1
ATOM 2101 O O . LYS A 1 272 ? 20.455 -18.042 -26.774 1.00 82.56 272 LYS A O 1
ATOM 2106 N N . THR A 1 273 ? 18.290 -17.576 -27.107 1.00 76.50 273 THR A N 1
ATOM 2107 C CA . THR A 1 273 ? 18.385 -17.431 -28.573 1.00 76.50 273 THR A CA 1
ATOM 2108 C C . THR A 1 273 ? 18.349 -15.984 -29.058 1.00 76.50 273 THR A C 1
ATOM 2110 O O . THR A 1 273 ? 18.297 -15.762 -30.263 1.00 76.50 273 THR A O 1
ATOM 2113 N N . LEU A 1 274 ? 18.329 -14.998 -28.160 1.00 79.25 274 LEU A N 1
ATOM 2114 C CA . LEU A 1 274 ? 18.231 -13.593 -28.549 1.00 79.25 274 LEU A CA 1
ATOM 2115 C C . LEU A 1 274 ? 19.568 -13.049 -29.048 1.00 79.25 274 LEU A C 1
ATOM 2117 O O . LEU A 1 274 ? 20.559 -13.069 -28.322 1.00 79.25 274 LEU A O 1
ATOM 2121 N N . SER A 1 275 ? 19.568 -12.481 -30.252 1.00 86.06 275 SER A N 1
ATOM 2122 C CA . SER A 1 275 ? 20.635 -11.576 -30.670 1.00 86.06 275 SER A CA 1
ATOM 2123 C C . SER A 1 275 ? 20.513 -10.235 -29.938 1.00 86.06 275 SER A C 1
ATOM 2125 O O . SER A 1 275 ? 19.414 -9.806 -29.568 1.00 86.06 275 SER A O 1
ATOM 2127 N N . SER A 1 276 ? 21.622 -9.512 -29.783 1.00 80.88 276 SER A N 1
ATOM 2128 C CA . SER A 1 276 ? 21.625 -8.179 -29.160 1.00 80.88 276 SER A CA 1
ATOM 2129 C C . SER A 1 276 ? 20.707 -7.186 -29.900 1.00 80.88 276 SER A C 1
ATOM 2131 O O . SER A 1 276 ? 20.144 -6.274 -29.294 1.00 80.88 276 SER A O 1
ATOM 2133 N N . GLU A 1 277 ? 20.504 -7.380 -31.208 1.00 87.06 277 GLU A N 1
ATOM 2134 C CA . GLU A 1 277 ? 19.564 -6.601 -32.024 1.00 87.06 277 GLU A CA 1
ATOM 2135 C C . GLU A 1 277 ? 18.100 -6.895 -31.671 1.00 87.06 277 GLU A C 1
ATOM 2137 O O . GLU A 1 277 ? 17.299 -5.965 -31.538 1.00 87.06 277 GLU A O 1
ATOM 2142 N N . GLN A 1 278 ? 17.747 -8.166 -31.454 1.00 87.75 278 GLN A N 1
ATOM 2143 C CA . GLN A 1 278 ? 16.406 -8.548 -31.008 1.00 87.75 278 GLN A CA 1
ATOM 2144 C C . GLN A 1 2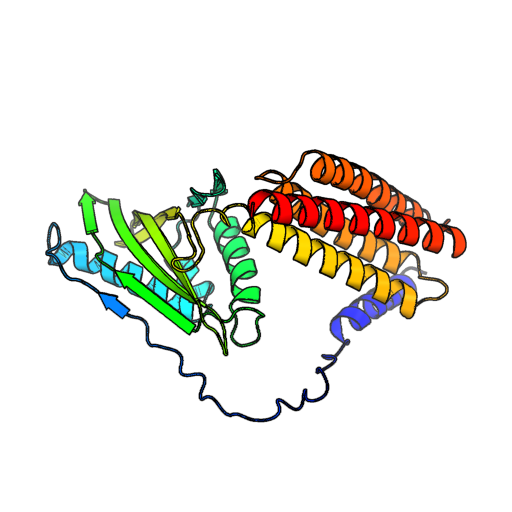78 ? 16.114 -8.003 -29.608 1.00 87.75 278 GLN A C 1
ATOM 2146 O O . GLN A 1 278 ? 15.028 -7.467 -29.387 1.00 87.75 278 GLN A O 1
ATOM 2151 N N . VAL A 1 279 ? 17.093 -8.055 -28.694 1.00 84.50 279 VAL A N 1
ATOM 2152 C CA . VAL A 1 279 ? 16.957 -7.449 -27.359 1.00 84.50 279 VAL A CA 1
ATOM 2153 C C . VAL A 1 279 ? 16.686 -5.954 -27.479 1.00 84.50 279 VAL A C 1
ATOM 2155 O O . VAL A 1 279 ? 15.689 -5.478 -26.944 1.00 84.50 279 VAL A O 1
ATOM 2158 N N . ARG A 1 280 ? 17.519 -5.219 -28.227 1.00 86.06 280 ARG A N 1
ATOM 2159 C CA . ARG A 1 280 ? 17.359 -3.769 -28.419 1.00 86.06 280 ARG A CA 1
ATOM 2160 C C . ARG A 1 280 ? 16.009 -3.418 -29.044 1.00 86.06 280 ARG A C 1
ATOM 2162 O O . ARG A 1 280 ? 15.377 -2.437 -28.659 1.00 86.06 280 ARG A O 1
ATOM 2169 N N . THR A 1 281 ? 15.562 -4.219 -30.007 1.00 90.88 281 THR A N 1
ATOM 2170 C CA . THR A 1 281 ? 14.257 -4.036 -30.651 1.00 90.88 281 THR A CA 1
ATOM 2171 C C . THR A 1 281 ? 13.125 -4.216 -29.643 1.00 90.88 281 THR A C 1
ATOM 2173 O O . THR A 1 281 ? 12.201 -3.404 -29.597 1.00 90.88 281 THR A O 1
ATOM 2176 N N . LEU A 1 282 ? 13.195 -5.254 -28.809 1.00 89.81 282 LEU A N 1
ATOM 2177 C CA . LEU A 1 282 ? 12.153 -5.562 -27.840 1.00 89.81 282 LEU A CA 1
ATOM 2178 C C . LEU A 1 282 ? 12.123 -4.562 -26.676 1.00 89.81 282 LEU A C 1
ATOM 2180 O O . LEU A 1 282 ? 11.046 -4.079 -26.330 1.00 89.81 282 LEU A O 1
ATOM 2184 N N . THR A 1 283 ? 13.278 -4.161 -26.132 1.00 85.94 283 THR A N 1
ATOM 2185 C CA . THR A 1 283 ? 13.341 -3.102 -25.106 1.00 85.94 283 THR A CA 1
ATOM 2186 C C . THR A 1 283 ? 12.843 -1.764 -25.653 1.00 85.94 283 THR A C 1
ATOM 2188 O O . THR A 1 283 ? 12.108 -1.057 -24.961 1.00 85.94 283 THR A O 1
ATOM 2191 N N . GLY A 1 284 ? 13.143 -1.450 -26.918 1.00 89.38 284 GLY A N 1
ATOM 2192 C CA . GLY A 1 284 ? 12.603 -0.283 -27.617 1.00 89.38 284 GLY A CA 1
ATOM 2193 C C . GLY A 1 284 ? 11.076 -0.310 -27.738 1.00 89.38 284 GLY A C 1
ATOM 2194 O O . GLY A 1 284 ? 10.420 0.694 -27.457 1.00 89.38 284 GLY A O 1
ATOM 2195 N N . LYS A 1 285 ? 10.488 -1.465 -28.082 1.00 93.88 285 LYS A N 1
ATOM 2196 C CA . LYS A 1 285 ? 9.025 -1.647 -28.111 1.00 93.88 285 LYS A CA 1
ATOM 2197 C C . LYS A 1 285 ? 8.398 -1.478 -26.727 1.00 93.88 285 LYS A C 1
ATOM 2199 O O . LYS A 1 285 ? 7.380 -0.798 -26.616 1.00 93.88 285 LYS A O 1
ATOM 2204 N N . ILE A 1 286 ? 9.003 -2.063 -25.687 1.00 89.81 286 ILE A N 1
ATOM 2205 C CA . ILE A 1 286 ? 8.536 -1.929 -24.298 1.00 89.81 286 ILE A CA 1
ATOM 2206 C C . ILE A 1 286 ? 8.553 -0.455 -23.884 1.00 89.81 286 ILE A C 1
ATOM 2208 O O . ILE A 1 286 ? 7.545 0.044 -23.393 1.00 89.81 286 ILE A O 1
ATOM 2212 N N . ARG A 1 287 ? 9.642 0.275 -24.154 1.00 89.62 287 ARG A N 1
ATOM 2213 C CA . ARG A 1 287 ? 9.730 1.719 -23.884 1.00 89.62 287 ARG A CA 1
ATOM 2214 C C . ARG A 1 287 ? 8.629 2.506 -24.591 1.00 89.62 287 ARG A C 1
ATOM 2216 O O . ARG A 1 287 ? 7.908 3.245 -23.938 1.00 89.62 287 ARG A O 1
ATOM 2223 N N . ALA A 1 288 ? 8.442 2.286 -25.890 1.00 91.19 288 ALA A N 1
ATOM 2224 C CA . ALA A 1 288 ? 7.395 2.965 -26.650 1.00 91.19 288 ALA A CA 1
ATOM 2225 C C . ALA A 1 288 ? 5.972 2.620 -26.162 1.00 91.19 288 ALA A C 1
ATOM 2227 O O . ALA A 1 288 ? 5.033 3.383 -26.393 1.00 91.19 288 ALA A O 1
ATOM 2228 N N . ALA A 1 289 ? 5.772 1.456 -25.536 1.00 90.75 289 ALA A N 1
ATOM 2229 C CA . ALA A 1 289 ? 4.518 1.120 -24.869 1.00 90.75 289 ALA A CA 1
ATOM 2230 C C . ALA A 1 289 ? 4.369 1.876 -23.537 1.00 90.75 289 ALA A C 1
ATOM 2232 O O . ALA A 1 289 ? 3.306 2.439 -23.291 1.00 90.75 289 ALA A O 1
ATOM 2233 N N . LEU A 1 290 ? 5.429 1.950 -22.721 1.00 86.75 290 LEU A N 1
ATOM 2234 C CA . LEU A 1 290 ? 5.445 2.734 -21.479 1.00 86.75 290 LEU A CA 1
ATOM 2235 C C . LEU A 1 290 ? 5.146 4.216 -21.749 1.00 86.75 290 LEU A C 1
ATOM 2237 O O . LEU A 1 290 ? 4.262 4.775 -21.104 1.00 86.75 290 LEU A O 1
ATOM 2241 N N . ASP A 1 291 ? 5.805 4.819 -22.742 1.00 87.56 291 ASP A N 1
ATOM 2242 C CA . ASP A 1 291 ? 5.606 6.226 -23.118 1.00 87.56 291 ASP A CA 1
ATOM 2243 C C . ASP A 1 291 ? 4.142 6.499 -23.512 1.00 87.56 291 ASP A C 1
ATOM 2245 O O . ASP A 1 291 ? 3.535 7.460 -23.045 1.00 87.56 291 ASP A O 1
ATOM 2249 N N . ARG A 1 292 ? 3.519 5.590 -24.278 1.00 90.31 292 ARG A N 1
ATOM 2250 C CA . ARG A 1 292 ? 2.092 5.687 -24.634 1.00 90.31 292 ARG A CA 1
ATOM 2251 C C . ARG A 1 292 ? 1.166 5.631 -23.421 1.00 90.31 292 ARG A C 1
ATOM 2253 O O . ARG A 1 292 ? 0.183 6.369 -23.375 1.00 90.31 292 ARG A O 1
ATOM 2260 N N . ILE A 1 293 ? 1.457 4.777 -22.439 1.00 85.81 293 ILE A N 1
ATOM 2261 C CA . ILE A 1 293 ? 0.671 4.720 -21.197 1.00 85.81 293 ILE A CA 1
ATOM 2262 C C . ILE A 1 293 ? 0.826 6.040 -20.430 1.00 85.81 293 ILE A C 1
ATOM 2264 O O . ILE A 1 293 ? -0.175 6.602 -19.988 1.00 85.81 293 ILE A O 1
ATOM 2268 N N . VAL A 1 294 ? 2.052 6.566 -20.322 1.00 84.88 294 VAL A N 1
ATOM 2269 C CA . VAL A 1 294 ? 2.328 7.860 -19.676 1.00 84.88 294 VAL A CA 1
ATOM 2270 C C . VAL A 1 294 ? 1.542 8.988 -20.343 1.00 84.88 294 VAL A C 1
ATOM 2272 O O . VAL A 1 294 ? 0.894 9.769 -19.643 1.00 84.88 294 VAL A O 1
ATOM 2275 N N . ASP A 1 295 ? 1.561 9.068 -21.672 1.00 89.19 295 ASP A N 1
ATOM 2276 C CA . ASP A 1 295 ? 0.856 10.109 -22.424 1.00 89.19 295 ASP A CA 1
ATOM 2277 C C . ASP A 1 295 ? -0.663 10.014 -22.238 1.00 89.19 295 ASP A C 1
ATOM 2279 O O . ASP A 1 295 ? -1.312 11.025 -21.956 1.00 89.19 295 ASP A O 1
ATOM 2283 N N . ASN A 1 296 ? -1.225 8.801 -22.285 1.00 86.75 296 ASN A N 1
ATOM 2284 C CA . ASN A 1 296 ? -2.646 8.567 -22.012 1.00 86.75 296 ASN A CA 1
ATOM 2285 C C . ASN A 1 296 ? -3.033 8.995 -20.588 1.00 86.75 296 ASN A C 1
ATOM 2287 O O . ASN A 1 296 ? -4.057 9.653 -20.386 1.00 86.75 296 ASN A O 1
ATOM 2291 N N . CYS A 1 297 ? -2.200 8.671 -19.597 1.00 81.25 297 CYS A N 1
ATOM 2292 C CA . CYS A 1 297 ? -2.414 9.081 -18.214 1.00 81.25 297 CYS A CA 1
ATOM 2293 C C . CYS A 1 297 ? -2.353 10.613 -18.060 1.00 81.25 297 CYS A C 1
ATOM 2295 O O . CYS A 1 297 ? -3.245 11.229 -17.467 1.00 81.25 297 CYS A O 1
ATOM 2297 N N . LYS A 1 298 ? -1.337 11.264 -18.636 1.00 83.62 298 LYS A N 1
ATOM 2298 C CA . LYS A 1 298 ? -1.201 12.730 -18.604 1.00 83.62 298 LYS A CA 1
ATOM 2299 C C . LYS A 1 298 ? -2.392 13.424 -19.261 1.00 83.62 298 LYS A C 1
ATOM 2301 O O . LYS A 1 298 ? -2.924 14.368 -18.677 1.00 83.62 298 LYS A O 1
ATOM 2306 N N . ALA A 1 299 ? -2.844 12.935 -20.416 1.00 85.12 299 ALA A N 1
ATOM 2307 C CA . ALA A 1 299 ? -4.014 13.466 -21.109 1.00 85.12 299 ALA A CA 1
ATO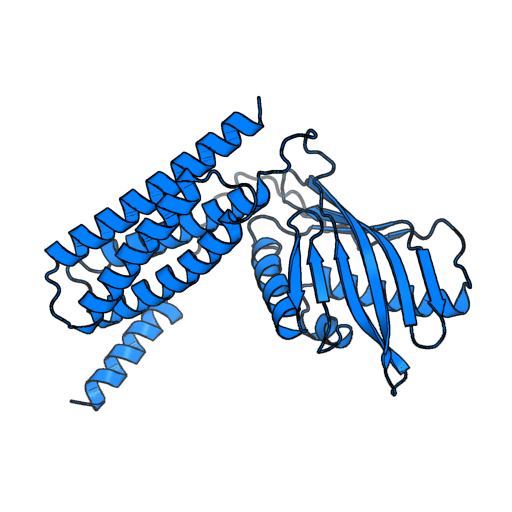M 2308 C C . ALA A 1 299 ? -5.277 13.385 -20.234 1.00 85.12 299 ALA A C 1
ATOM 2310 O O . ALA A 1 299 ? -5.977 14.386 -20.086 1.00 85.12 299 ALA A O 1
ATOM 2311 N N . ALA A 1 300 ? -5.512 12.244 -19.573 1.00 80.19 300 ALA A N 1
ATOM 2312 C CA . ALA A 1 300 ? -6.638 12.075 -18.651 1.00 80.19 300 ALA A CA 1
ATOM 2313 C C . ALA A 1 300 ? -6.574 13.034 -17.448 1.00 80.19 300 ALA A C 1
ATOM 2315 O O . ALA A 1 300 ? -7.592 13.585 -17.024 1.00 80.19 300 ALA A O 1
ATOM 2316 N N . THR A 1 301 ? -5.370 13.290 -16.927 1.00 75.44 301 THR A N 1
ATOM 2317 C CA . THR A 1 301 ? -5.170 14.254 -15.829 1.00 75.44 301 THR A CA 1
ATOM 2318 C C . THR A 1 301 ? -5.508 15.677 -16.266 1.00 75.44 301 THR A C 1
ATOM 2320 O O . THR A 1 301 ? -6.136 16.425 -15.523 1.00 75.44 301 THR A O 1
ATOM 2323 N N . GLN A 1 302 ? -5.093 16.060 -17.477 1.00 80.25 302 GLN A N 1
ATOM 2324 C CA . GLN A 1 302 ? -5.341 17.393 -18.027 1.00 80.25 302 GLN A CA 1
ATOM 2325 C C . GLN A 1 302 ? -6.822 17.620 -18.344 1.00 80.25 302 GLN A C 1
ATOM 2327 O O . GLN A 1 302 ? -7.313 18.728 -18.136 1.00 80.25 302 GLN A O 1
ATOM 2332 N N . SER A 1 303 ? -7.540 16.592 -18.811 1.00 74.38 303 SER A N 1
ATOM 2333 C CA . SER A 1 303 ? -8.985 16.684 -19.048 1.00 74.38 303 SER A CA 1
ATOM 2334 C C . SER A 1 303 ? -9.797 16.777 -17.760 1.00 74.38 303 SER A C 1
ATOM 2336 O O . SER A 1 303 ? -10.812 17.456 -17.752 1.00 74.38 303 SER A O 1
ATOM 2338 N N . ALA A 1 304 ? -9.351 16.137 -16.674 1.00 66.06 304 ALA A N 1
ATOM 2339 C CA . ALA A 1 304 ? -10.044 16.180 -15.384 1.00 66.06 304 ALA A CA 1
ATOM 2340 C C . ALA A 1 304 ? -9.908 17.533 -14.654 1.00 66.06 304 ALA A C 1
ATOM 2342 O O . ALA A 1 304 ? -10.639 17.795 -13.706 1.00 66.06 304 ALA A O 1
ATOM 2343 N N . GLY A 1 305 ? -8.956 18.378 -15.066 1.00 59.47 305 GLY A N 1
ATOM 2344 C CA . GLY A 1 305 ? -8.718 19.701 -14.479 1.00 59.47 305 GLY A CA 1
ATOM 2345 C C . GLY A 1 305 ? -9.409 20.870 -15.191 1.00 59.47 305 GLY A C 1
ATOM 2346 O O . GLY A 1 305 ? -9.126 22.012 -14.831 1.00 59.47 305 GLY A O 1
ATOM 2347 N N . ARG A 1 306 ? -10.236 20.608 -16.211 1.00 53.12 306 ARG A N 1
ATOM 2348 C CA . ARG A 1 306 ? -11.062 21.605 -16.914 1.00 53.12 306 ARG A CA 1
ATOM 2349 C C . ARG A 1 306 ? -12.515 21.468 -16.492 1.00 53.12 306 ARG A C 1
ATOM 2351 O O . ARG A 1 306 ? -13.164 22.527 -16.381 1.00 53.12 306 ARG A O 1
#

Radius of gyration: 23.38 Å; chains: 1; bounding box: 50×54×63 Å

Secondary structure (DSSP, 8-state):
-HHHHHHHHHHHHHHHHS------------S------PPPPEEE--S--SSHHHHHHHHHHHHHHHHHHHTT-HHHHHHTEEEEEEEEETTTTEEEESHHHHHHHHHHHHHHHSTTSSS-EEEEEEEEEEEEEETTEEEEEEEEEEEE-SSS-EEEEEEEEEEEEE-TTS-EEEEEEEE-EEETTS-TT-TTHHHHHHHHHHHHHHHHHHHHHHHH-SS--HHHHHHHHHHHHHHHHHHHHHHTTT--HHHHHHHHHHHHHHHHHHHHHHTT---HHHHHHHHHHHHHHHHHHHHHHHHHHHHHT-